Protein AF-X6LRL5-F1 (afdb_monomer_lite)

pLDDT: mean 75.32, std 23.3, range [20.33, 98.25]

Foldseek 3Di:
DVVVVVVVVVVVVVVCLVPPPFDPVVFFAPPPDDDQQCVAEEEQEQQLALLSLVLLCCSCVVRNHQYEYEYEAQDDQCVPDPDPPDCPRPDPPDDPPPVVVSVVNSVVLSVLSCVLSVHHYDYDYNHVVCVPQQVVVQVVVVVVVPDNDDSLLSCLAPPVLHPPQVVCCVVVVGQAYEYSAQKTKDWDWDWDDDPPPDDTDTDIFIDIGGACANVRGPVVSVVNHDSVSVNRYGHRCRDPHVVVSLVSVVVVCVVPSPSVSSVDDDPPDDPPDDPPDPDDDDDD

Sequence (284 aa):
MAFLYSKRLFCALEESAGKMAWPPLSKLLPPYEKRKPSEIKIGIGISGGVDSAFSAYILKKIYNFDCVGIHFRNWNRLYSHSDRSKSKAIGIGAKQNDYYQCDERELEDFTKICEYLEMPYKIREYYDEYWTQVFCPFIEQLKTGTQTPNPDIQCGKILQFGIIQQDILQQLKLDYFATGHYADIGWSPHVFEQNKHHSPIQQWTPQLMVPTDVSQDQTYFLSQIHYSSLYYHIFPLSTLRKAHIRLFMKHHCANGHTLQSLRKPENMFQFLWNKRSSKGVFLL

InterPro domains:
  IPR014729 Rossmann-like alpha/beta/alpha sandwich fold [G3DSA:3.40.50.620] (31-278)

Secondary structure (DSSP, 8-state):
-HHHHHHHHHHHHHHHHTT--PPPHHHHS-TT--S-GGG-EEEEE--SSHHHHHHHHIIIIIS--EEEEEEEE---GGGSSS-TT------SS--HHHHHHHHHHHHHHHHHHHHHTT--EEEEE-HHHHIIIIIHHHHHHHHH-S----HHHHIIIIIIIIIIHHHHHHHHT-SEEE---S-EEEEEEEEE---TTSPPEEEEEEEEE--S-GGG--TTTTTT--HHHHTTEE-TTTT--HHHHHHHHHHHHHTT---GGGGPPP--S-TT--TT--------

Structure (mmCIF, N/CA/C/O backbone):
data_AF-X6LRL5-F1
#
_entry.id   AF-X6LRL5-F1
#
loop_
_atom_site.group_PDB
_atom_site.id
_atom_site.type_symbol
_atom_site.label_atom_id
_atom_site.label_alt_id
_atom_site.label_comp_id
_atom_site.label_asym_id
_atom_site.label_entity_id
_atom_site.label_seq_id
_atom_site.pdbx_PDB_ins_code
_atom_site.Cartn_x
_atom_site.Cartn_y
_atom_site.Cartn_z
_atom_site.occupancy
_atom_site.B_iso_or_equiv
_atom_site.auth_seq_id
_atom_site.auth_comp_id
_atom_site.auth_asym_id
_atom_site.auth_atom_id
_atom_site.pdbx_PDB_model_num
ATOM 1 N N . MET A 1 1 ? 16.497 40.644 -11.548 1.00 34.88 1 MET A N 1
ATOM 2 C CA . MET A 1 1 ? 17.394 39.545 -11.109 1.00 34.88 1 MET A CA 1
ATOM 3 C C . MET A 1 1 ? 16.676 38.241 -10.725 1.00 34.88 1 MET A C 1
ATOM 5 O O . MET A 1 1 ? 17.277 37.193 -10.906 1.00 34.88 1 MET A O 1
ATOM 9 N N . ALA A 1 2 ? 15.404 38.247 -10.297 1.00 33.25 2 ALA A N 1
ATOM 10 C CA . ALA A 1 2 ? 14.654 37.016 -9.975 1.00 33.25 2 ALA A CA 1
ATOM 11 C C . ALA A 1 2 ? 14.298 36.125 -11.193 1.00 33.25 2 ALA A C 1
ATOM 13 O O . ALA A 1 2 ? 14.139 34.917 -11.058 1.00 33.25 2 ALA A O 1
ATOM 14 N N . PHE A 1 3 ? 14.234 36.694 -12.403 1.00 26.81 3 PHE A N 1
ATOM 15 C CA . PHE A 1 3 ? 13.858 35.956 -13.619 1.00 26.81 3 PHE A CA 1
ATOM 16 C C . PHE A 1 3 ? 14.983 35.052 -14.166 1.00 26.81 3 PHE A C 1
ATOM 18 O O . PHE A 1 3 ? 14.714 33.988 -14.718 1.00 26.81 3 PHE A O 1
ATOM 25 N N . LEU A 1 4 ? 16.251 35.428 -13.955 1.00 28.94 4 LEU A N 1
ATOM 26 C CA . LEU A 1 4 ? 17.425 34.679 -14.431 1.00 28.94 4 LEU A CA 1
ATOM 27 C C . LEU A 1 4 ? 17.814 33.513 -13.505 1.00 28.94 4 LEU A C 1
ATOM 29 O O . LEU A 1 4 ? 18.339 32.510 -13.982 1.00 28.94 4 LEU A O 1
ATOM 33 N N . TYR A 1 5 ? 17.484 33.597 -12.210 1.00 30.95 5 TYR A N 1
ATOM 34 C CA . TYR A 1 5 ? 17.639 32.479 -11.269 1.00 30.95 5 TYR A CA 1
ATOM 35 C C . TYR A 1 5 ? 16.685 31.317 -11.590 1.00 30.95 5 TYR A C 1
ATOM 37 O O . TYR A 1 5 ? 17.056 30.156 -11.433 1.00 30.95 5 TYR A O 1
ATOM 45 N N . SER A 1 6 ? 15.492 31.618 -12.119 1.00 42.50 6 SER A N 1
ATOM 46 C CA . SER A 1 6 ? 14.512 30.593 -12.498 1.00 42.50 6 SER A CA 1
ATOM 47 C C . SER A 1 6 ? 14.979 29.735 -13.678 1.00 42.50 6 SER A C 1
ATOM 49 O O . SER A 1 6 ? 14.822 28.523 -13.629 1.00 42.50 6 SER A O 1
ATOM 51 N N . LYS A 1 7 ? 15.642 30.323 -14.687 1.00 32.25 7 LYS A N 1
ATOM 52 C CA . LYS A 1 7 ? 16.125 29.601 -15.879 1.00 32.25 7 LYS A CA 1
ATOM 53 C C . LYS A 1 7 ? 17.298 28.658 -15.596 1.00 32.25 7 LYS A C 1
ATOM 55 O O . LYS A 1 7 ? 17.379 27.602 -16.210 1.00 32.25 7 LYS A O 1
ATOM 60 N N . ARG A 1 8 ? 18.185 28.994 -14.650 1.00 33.38 8 ARG A N 1
ATOM 61 C CA . ARG A 1 8 ? 19.274 28.087 -14.233 1.00 33.38 8 ARG A CA 1
ATOM 62 C C . ARG A 1 8 ? 18.769 26.908 -13.400 1.00 33.38 8 ARG A C 1
ATOM 64 O O . ARG A 1 8 ? 19.255 25.800 -13.594 1.00 33.38 8 ARG A O 1
ATOM 71 N N . LEU A 1 9 ? 17.761 27.121 -12.546 1.00 43.91 9 LEU A N 1
ATOM 72 C CA . LEU A 1 9 ? 17.042 26.011 -11.907 1.00 43.91 9 LEU A CA 1
ATOM 73 C C . LEU A 1 9 ? 16.285 25.165 -12.943 1.00 43.91 9 LEU A C 1
ATOM 75 O O . LEU A 1 9 ? 16.205 23.955 -12.794 1.00 43.91 9 LEU A O 1
ATOM 79 N N . PHE A 1 10 ? 15.758 25.797 -13.994 1.00 37.53 10 PHE A N 1
ATOM 80 C CA . PHE A 1 10 ? 14.992 25.148 -15.058 1.00 37.53 10 PHE A CA 1
ATOM 81 C C . PHE A 1 10 ? 15.847 24.193 -15.906 1.00 37.53 10 PHE A C 1
ATOM 83 O O . PHE A 1 10 ? 15.451 23.049 -16.082 1.00 37.53 10 PHE A O 1
ATOM 90 N N . CYS A 1 11 ? 17.054 24.591 -16.332 1.00 33.28 11 CYS A N 1
ATOM 91 C CA . CYS A 1 11 ? 17.984 23.680 -17.021 1.00 33.28 11 CYS A CA 1
ATOM 92 C C . CYS A 1 11 ? 18.445 22.510 -16.130 1.00 33.28 11 CYS A C 1
ATOM 94 O O . CYS A 1 11 ? 18.488 21.375 -16.591 1.00 33.28 11 CYS A O 1
ATOM 96 N N . ALA A 1 12 ? 18.711 22.753 -14.841 1.00 42.16 12 ALA A N 1
ATOM 97 C CA . ALA A 1 12 ? 19.068 21.691 -13.891 1.00 42.16 12 ALA A CA 1
ATOM 98 C C . ALA A 1 12 ? 17.882 20.754 -13.562 1.00 42.16 12 ALA A C 1
ATOM 100 O O . ALA A 1 12 ? 18.068 19.598 -13.176 1.00 42.16 12 ALA A O 1
ATOM 101 N N . LEU A 1 13 ? 16.645 21.238 -13.719 1.00 41.72 13 LEU A N 1
ATOM 102 C CA . LEU A 1 13 ? 15.425 20.454 -13.539 1.00 41.72 13 LEU A CA 1
ATOM 103 C C . LEU A 1 13 ? 15.018 19.680 -14.792 1.00 41.72 13 LEU A C 1
ATOM 105 O O . LEU A 1 13 ? 14.491 18.592 -14.642 1.00 41.72 13 LEU A O 1
ATOM 109 N N . GLU A 1 14 ? 15.307 20.152 -16.003 1.00 40.66 14 GLU A N 1
ATOM 110 C CA . GLU A 1 14 ? 15.144 19.339 -17.219 1.00 40.66 14 GLU A CA 1
ATOM 111 C C . GLU A 1 14 ? 16.195 18.221 -17.297 1.00 40.66 14 GLU A C 1
ATOM 113 O O . GLU A 1 14 ? 15.851 17.080 -17.607 1.00 40.66 14 GLU A O 1
ATOM 118 N N . GLU A 1 15 ? 17.439 18.485 -16.881 1.00 41.25 15 GLU A N 1
ATOM 119 C CA . GLU A 1 15 ? 18.456 17.435 -16.714 1.00 41.25 15 GLU A CA 1
ATOM 120 C C . GLU A 1 15 ? 18.112 16.430 -15.595 1.00 41.25 15 GLU A C 1
ATOM 122 O O . GLU A 1 15 ? 18.535 15.273 -15.659 1.00 41.25 15 GLU A O 1
ATOM 127 N N . SER A 1 16 ? 17.314 16.824 -14.591 1.00 42.72 16 SER A N 1
ATOM 128 C CA . SER A 1 16 ? 16.909 15.940 -13.480 1.00 42.72 16 SER A CA 1
ATOM 129 C C . SER A 1 16 ? 15.503 15.340 -13.606 1.00 42.72 16 SER A C 1
ATOM 131 O O . SER A 1 16 ? 15.268 14.262 -13.067 1.00 42.72 16 SER A O 1
ATOM 133 N N . ALA A 1 17 ? 14.594 15.917 -14.394 1.00 41.91 17 ALA A N 1
ATOM 134 C CA . ALA A 1 17 ? 13.335 15.286 -14.802 1.00 41.91 17 ALA A CA 1
ATOM 135 C C . ALA A 1 17 ? 13.599 14.108 -15.755 1.00 41.91 17 ALA A C 1
ATOM 137 O O . ALA A 1 17 ? 12.855 13.129 -15.743 1.00 41.91 17 ALA A O 1
ATOM 138 N N . GLY A 1 18 ? 14.720 14.152 -16.487 1.00 43.50 18 GLY A N 1
ATOM 139 C CA . GLY A 1 18 ? 15.303 13.011 -17.197 1.00 43.50 18 GLY A CA 1
ATOM 140 C C . GLY A 1 18 ? 16.068 12.009 -16.316 1.00 43.50 18 GLY A C 1
ATOM 141 O O . GLY A 1 18 ? 16.502 10.979 -16.827 1.00 43.50 18 GLY A O 1
ATOM 142 N N . LYS A 1 19 ? 16.242 12.259 -15.008 1.00 55.47 19 LYS A N 1
ATOM 143 C CA . LYS A 1 19 ? 16.921 11.345 -14.067 1.00 55.47 19 LYS A CA 1
ATOM 144 C C . LYS A 1 19 ? 16.328 11.406 -12.657 1.00 55.47 19 LYS A C 1
ATOM 146 O O . LYS A 1 19 ? 17.065 11.481 -11.672 1.00 55.47 19 LYS A O 1
ATOM 151 N N . MET A 1 20 ? 15.004 11.337 -12.512 1.00 67.06 20 MET A N 1
ATOM 152 C CA . MET A 1 20 ? 14.491 10.928 -11.209 1.00 67.06 20 MET A CA 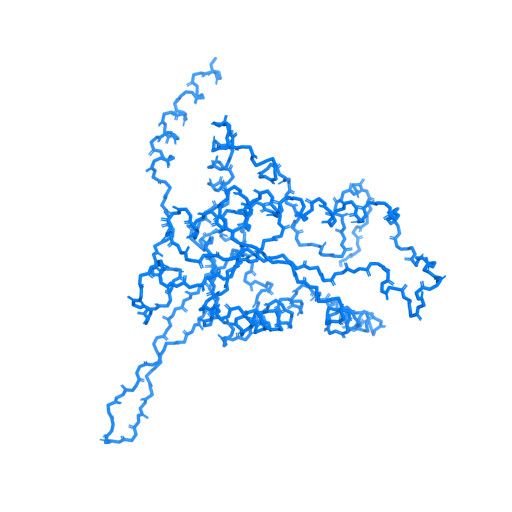1
ATOM 153 C C . MET A 1 20 ? 14.920 9.474 -11.001 1.00 67.06 20 MET A C 1
ATOM 155 O O . MET A 1 20 ? 14.589 8.606 -11.806 1.00 67.06 20 MET A O 1
ATOM 159 N N . ALA A 1 21 ? 15.725 9.224 -9.969 1.00 82.75 21 ALA A N 1
ATOM 160 C CA . ALA A 1 21 ? 16.182 7.880 -9.647 1.00 82.75 21 ALA A CA 1
ATOM 161 C C . ALA A 1 21 ? 14.990 7.072 -9.123 1.00 82.75 21 ALA A C 1
ATOM 163 O O . ALA A 1 21 ? 14.621 7.170 -7.952 1.00 82.75 21 ALA A O 1
ATOM 164 N N . TRP A 1 22 ? 14.350 6.330 -10.024 1.00 88.19 22 TRP A N 1
ATOM 165 C CA . TRP A 1 22 ? 13.241 5.450 -9.690 1.00 88.19 22 TRP A CA 1
ATOM 166 C C . TRP A 1 22 ? 13.698 4.359 -8.704 1.00 88.19 22 TRP A C 1
ATOM 168 O O . TRP A 1 22 ? 14.849 3.915 -8.780 1.00 88.19 22 TRP A O 1
ATOM 178 N N . PRO A 1 23 ? 12.829 3.918 -7.776 1.00 90.31 23 PRO A N 1
ATOM 179 C CA . PRO A 1 23 ? 13.163 2.865 -6.815 1.00 90.31 23 PRO A CA 1
ATOM 180 C C . PRO A 1 23 ? 13.549 1.589 -7.566 1.00 90.31 23 PRO A C 1
ATOM 182 O O . PRO A 1 23 ? 12.714 1.092 -8.315 1.00 90.31 23 PRO A O 1
ATOM 185 N N . PRO A 1 24 ? 14.759 1.026 -7.416 1.00 92.31 24 PRO A N 1
ATOM 186 C CA . PRO A 1 24 ? 15.141 -0.162 -8.178 1.00 92.31 24 PRO A CA 1
ATOM 187 C C . PRO A 1 24 ? 14.161 -1.315 -7.916 1.00 92.31 24 PRO A C 1
ATOM 189 O O . PRO A 1 24 ? 13.587 -1.402 -6.833 1.00 92.31 24 PRO A O 1
ATOM 192 N N . LEU A 1 25 ? 13.992 -2.241 -8.868 1.00 93.50 25 LEU A N 1
ATOM 193 C CA . LEU A 1 25 ? 13.067 -3.376 -8.695 1.00 93.50 25 LEU A CA 1
ATOM 194 C C . LEU A 1 25 ? 13.357 -4.196 -7.427 1.00 93.50 25 LEU A C 1
ATOM 196 O O . LEU A 1 25 ? 12.425 -4.681 -6.798 1.00 93.50 25 LEU A O 1
ATOM 200 N N . SER A 1 26 ? 14.620 -4.272 -6.996 1.00 92.38 26 SER A N 1
ATOM 201 C CA . SER A 1 26 ? 15.029 -4.918 -5.738 1.00 92.38 26 SER A CA 1
ATOM 202 C C . SER A 1 26 ? 14.490 -4.246 -4.468 1.00 92.38 26 SER A C 1
ATOM 204 O O . SER A 1 26 ? 14.562 -4.836 -3.395 1.00 92.38 26 SER A O 1
ATOM 206 N N . LYS A 1 27 ? 13.982 -3.014 -4.572 1.00 93.31 27 LYS A N 1
ATOM 207 C CA . LYS A 1 27 ? 13.266 -2.300 -3.506 1.00 93.31 27 LYS A CA 1
ATOM 208 C C . LYS A 1 27 ? 11.752 -2.454 -3.591 1.00 93.31 27 LYS A C 1
ATOM 210 O O . LYS A 1 27 ? 11.071 -2.197 -2.608 1.00 93.31 27 LYS A O 1
ATOM 215 N N . LEU A 1 28 ? 11.226 -2.860 -4.743 1.00 94.94 28 LEU A N 1
ATOM 216 C CA . LEU A 1 28 ? 9.791 -3.064 -4.941 1.00 94.94 28 LEU A CA 1
ATOM 217 C C . LEU A 1 28 ? 9.377 -4.519 -4.739 1.00 94.94 28 LEU A C 1
ATOM 219 O O . LEU A 1 28 ? 8.263 -4.769 -4.298 1.00 94.94 28 LEU A O 1
ATOM 223 N N . LEU A 1 29 ? 10.249 -5.466 -5.078 1.00 96.38 29 LEU A N 1
ATOM 224 C CA . LEU A 1 29 ? 9.941 -6.889 -5.096 1.00 96.38 29 LEU A CA 1
ATOM 225 C C . LEU A 1 29 ? 10.870 -7.675 -4.166 1.00 96.38 29 LEU A C 1
ATOM 227 O O . LEU A 1 29 ? 12.034 -7.299 -3.991 1.00 96.38 29 LEU A O 1
ATOM 231 N N . PRO A 1 30 ? 10.388 -8.795 -3.601 1.00 95.06 30 PRO A N 1
ATOM 232 C CA . PRO A 1 30 ? 11.237 -9.692 -2.839 1.00 95.06 30 PRO A CA 1
ATOM 233 C C . PRO A 1 30 ? 12.389 -10.263 -3.676 1.00 95.06 30 PRO A C 1
ATOM 235 O O . PRO A 1 30 ? 12.250 -10.469 -4.882 1.00 95.06 30 PRO A O 1
ATOM 238 N N . PRO A 1 31 ? 13.507 -10.652 -3.039 1.00 93.88 31 PRO A N 1
ATOM 239 C CA . PRO A 1 31 ? 14.673 -11.208 -3.735 1.00 93.88 31 PRO A CA 1
ATOM 240 C C . PRO A 1 31 ? 14.396 -12.542 -4.453 1.00 93.88 31 PRO A C 1
ATOM 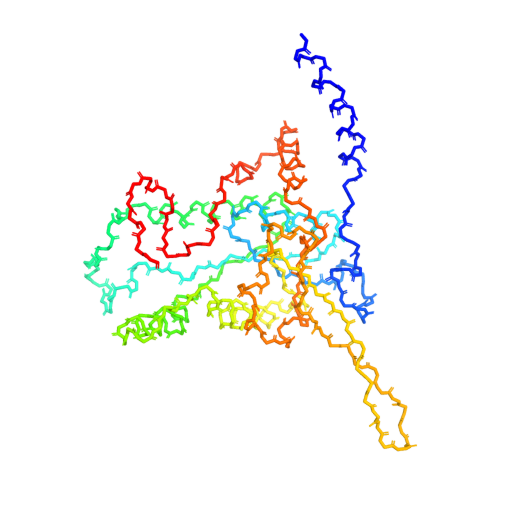242 O O . PRO A 1 31 ? 15.124 -12.919 -5.382 1.00 93.88 31 PRO A O 1
ATOM 245 N N . TYR A 1 32 ? 13.356 -13.265 -4.028 1.00 92.06 32 TYR A N 1
ATOM 246 C CA . TYR A 1 32 ? 12.911 -14.514 -4.645 1.00 92.06 32 TYR A CA 1
ATOM 247 C C . TYR A 1 32 ? 11.972 -14.311 -5.841 1.00 92.06 32 TYR A C 1
ATOM 249 O O . TYR A 1 32 ? 11.737 -15.271 -6.569 1.00 92.06 32 TYR A O 1
ATOM 257 N N . GLU A 1 33 ? 11.469 -13.099 -6.091 1.00 95.75 33 GLU A N 1
ATOM 258 C CA . GLU A 1 33 ? 10.663 -12.829 -7.281 1.00 95.75 33 GLU A CA 1
ATOM 259 C C . GLU A 1 33 ? 11.566 -12.777 -8.517 1.00 95.75 33 GLU A C 1
ATOM 261 O O . GLU A 1 33 ? 12.529 -12.007 -8.581 1.00 95.75 33 GLU A O 1
ATOM 266 N N . LYS A 1 34 ? 11.278 -13.643 -9.491 1.00 94.56 34 LYS A N 1
ATOM 267 C CA . LYS A 1 34 ? 12.061 -13.785 -10.732 1.00 94.56 34 LYS A CA 1
ATOM 268 C C . LYS A 1 34 ? 11.255 -13.451 -11.980 1.00 94.56 34 LYS A C 1
ATOM 270 O O . LYS A 1 34 ? 11.842 -13.346 -13.057 1.00 94.56 34 LYS A O 1
ATOM 275 N N . ARG A 1 35 ? 9.935 -13.308 -11.849 1.00 97.06 35 ARG A N 1
ATOM 276 C CA . ARG A 1 35 ? 9.053 -12.962 -12.961 1.00 97.06 35 ARG A CA 1
ATOM 277 C C . ARG A 1 35 ? 9.326 -11.547 -13.451 1.00 97.06 35 ARG A C 1
ATOM 279 O O . ARG A 1 35 ? 9.836 -10.695 -12.719 1.00 97.06 35 ARG A O 1
ATOM 286 N N . LYS A 1 36 ? 8.971 -11.288 -14.706 1.00 96.75 36 LYS A N 1
ATOM 287 C CA . LYS A 1 36 ? 9.042 -9.934 -15.266 1.00 96.75 36 LYS A CA 1
ATOM 288 C C . LYS A 1 36 ? 7.910 -9.083 -14.681 1.00 96.75 36 LYS A C 1
ATOM 290 O O . LYS A 1 36 ? 6.841 -9.627 -14.417 1.00 96.75 36 LYS A O 1
ATOM 295 N N . PRO A 1 37 ? 8.075 -7.753 -14.552 1.00 96.81 37 PRO A N 1
ATOM 296 C CA . PRO A 1 37 ? 7.013 -6.882 -14.044 1.00 96.81 37 PRO A CA 1
ATOM 297 C C . PRO A 1 37 ? 5.649 -7.087 -14.721 1.00 96.81 37 PRO A C 1
ATOM 299 O O . PRO A 1 37 ? 4.635 -7.184 -14.042 1.00 96.81 37 PRO A O 1
ATOM 302 N N . SER A 1 38 ? 5.622 -7.270 -16.042 1.00 96.25 38 SER A N 1
ATOM 303 C CA . SER A 1 38 ? 4.390 -7.486 -16.816 1.00 96.25 38 SER A CA 1
ATOM 304 C C . SER A 1 38 ? 3.646 -8.793 -16.508 1.00 96.25 38 SER A C 1
ATOM 306 O O . SER A 1 38 ? 2.515 -8.963 -16.945 1.00 96.25 38 SER A O 1
ATOM 308 N N . GLU A 1 39 ? 4.284 -9.739 -15.817 1.00 97.25 39 GLU A N 1
ATOM 309 C CA . GLU A 1 39 ? 3.707 -11.030 -15.410 1.00 97.25 39 GLU A CA 1
ATOM 310 C C . GLU A 1 39 ? 3.200 -11.003 -13.959 1.00 97.25 39 GLU A C 1
ATOM 312 O O . GLU A 1 39 ? 2.642 -11.991 -13.481 1.00 97.25 39 GLU A O 1
ATOM 317 N N . ILE A 1 40 ? 3.430 -9.895 -13.250 1.00 98.25 40 ILE A N 1
ATOM 318 C CA . ILE A 1 40 ? 3.116 -9.723 -11.835 1.00 98.25 40 ILE A CA 1
ATOM 319 C C . ILE A 1 40 ? 1.894 -8.813 -11.713 1.00 98.25 40 ILE A C 1
ATOM 321 O O . ILE A 1 40 ? 1.905 -7.666 -12.170 1.00 98.25 40 ILE A O 1
ATOM 325 N N . LYS A 1 41 ? 0.855 -9.325 -11.051 1.00 97.81 41 LYS A N 1
ATOM 326 C CA . LYS A 1 41 ? -0.409 -8.628 -10.823 1.00 97.81 41 LYS A CA 1
ATOM 327 C C . LYS A 1 41 ? -0.401 -7.868 -9.510 1.00 97.81 41 LYS A C 1
ATOM 329 O O . LYS A 1 41 ? -0.278 -8.472 -8.444 1.00 97.81 41 LYS A O 1
ATOM 334 N N . ILE A 1 42 ? -0.590 -6.553 -9.577 1.00 97.88 42 ILE A N 1
ATOM 335 C CA . ILE A 1 42 ? -0.540 -5.677 -8.403 1.00 97.88 42 ILE A CA 1
ATOM 336 C C . ILE A 1 42 ? -1.857 -4.927 -8.228 1.00 97.88 42 ILE A C 1
ATOM 338 O O . ILE A 1 42 ? -2.272 -4.149 -9.086 1.00 97.88 42 ILE A O 1
ATOM 342 N N . GLY A 1 43 ? -2.493 -5.100 -7.072 1.00 96.88 43 GLY A N 1
ATOM 343 C CA . GLY A 1 43 ? -3.576 -4.216 -6.641 1.00 96.88 43 GLY A CA 1
ATOM 344 C C . GLY A 1 43 ? -3.010 -2.945 -6.035 1.00 96.88 43 GLY A C 1
ATOM 345 O O . GLY A 1 43 ? -2.106 -3.027 -5.216 1.00 96.88 43 GLY A O 1
ATOM 346 N N . ILE A 1 44 ? -3.522 -1.775 -6.399 1.00 96.25 44 ILE A N 1
ATOM 347 C CA . ILE A 1 44 ? -3.002 -0.497 -5.902 1.00 96.25 44 ILE A CA 1
ATOM 348 C C . ILE A 1 44 ? -4.110 0.244 -5.166 1.00 96.25 44 ILE A C 1
ATOM 350 O O . ILE A 1 44 ? -5.101 0.640 -5.776 1.00 96.25 44 ILE A O 1
ATOM 354 N N . GLY A 1 45 ? -3.937 0.451 -3.861 1.00 94.31 45 GLY A N 1
ATOM 355 C CA . GLY A 1 45 ? -4.847 1.258 -3.052 1.00 94.31 45 GLY A CA 1
ATOM 356 C C . GLY A 1 45 ? -4.727 2.742 -3.403 1.00 94.31 45 GLY A C 1
ATOM 357 O O . GLY A 1 45 ? -3.698 3.361 -3.122 1.00 94.31 45 GLY A O 1
ATOM 358 N N . ILE A 1 46 ? -5.777 3.320 -3.990 1.00 88.69 46 ILE A N 1
ATOM 359 C CA . ILE A 1 46 ? -5.812 4.719 -4.428 1.00 88.69 46 ILE A CA 1
ATOM 360 C C . ILE A 1 46 ? -6.870 5.489 -3.633 1.00 88.69 46 ILE A C 1
ATOM 362 O O . ILE A 1 46 ? -8.075 5.324 -3.806 1.00 88.69 46 ILE A O 1
ATOM 366 N N . SER A 1 47 ? -6.384 6.380 -2.772 1.00 82.50 47 SER A N 1
ATOM 367 C CA . SER A 1 47 ? -7.187 7.264 -1.916 1.00 82.50 47 SER A CA 1
ATOM 368 C C . SER A 1 47 ? -7.570 8.597 -2.576 1.00 82.50 47 SER A C 1
ATOM 370 O O . SER A 1 47 ? -8.176 9.444 -1.936 1.00 82.50 47 SER A O 1
ATOM 372 N N . GLY A 1 48 ? -7.150 8.839 -3.824 1.00 70.44 48 GLY A N 1
ATOM 373 C CA . GLY A 1 48 ? -7.305 10.139 -4.497 1.00 70.44 48 GLY A CA 1
ATOM 374 C C . GLY A 1 48 ? -6.248 11.186 -4.104 1.00 70.44 48 GLY A C 1
ATOM 375 O O . GLY A 1 48 ? -6.271 12.310 -4.602 1.00 70.44 48 GLY A O 1
ATOM 376 N N . GLY A 1 49 ? -5.300 10.829 -3.232 1.00 78.50 49 GLY A N 1
ATOM 377 C CA . GLY A 1 49 ? -4.146 11.661 -2.885 1.00 78.50 49 GLY A CA 1
ATOM 378 C C . GLY A 1 49 ? -2.992 11.570 -3.892 1.00 78.50 49 GLY A C 1
ATOM 379 O O . GLY A 1 49 ? -2.896 10.631 -4.681 1.00 78.50 49 GLY A O 1
ATOM 380 N N . VAL A 1 50 ? -2.063 12.532 -3.816 1.00 82.75 50 VAL A N 1
ATOM 381 C CA . VAL A 1 50 ? -0.860 12.597 -4.674 1.00 82.75 50 VAL A CA 1
ATOM 382 C C . VAL A 1 50 ? 0.004 11.342 -4.539 1.00 82.75 50 VAL A C 1
ATOM 384 O O . VAL A 1 50 ? 0.465 10.804 -5.540 1.00 82.75 50 VAL A O 1
ATOM 387 N N . ASP A 1 51 ? 0.210 10.868 -3.311 1.00 89.12 51 ASP A N 1
ATOM 388 C CA . ASP A 1 51 ? 1.144 9.779 -3.006 1.00 89.12 51 ASP A CA 1
ATOM 389 C C . ASP A 1 51 ? 0.676 8.433 -3.596 1.00 89.12 51 ASP A C 1
ATOM 391 O O . ASP A 1 51 ? 1.446 7.707 -4.235 1.00 89.12 51 ASP A O 1
ATOM 395 N N . SER A 1 52 ? -0.614 8.112 -3.460 1.00 90.56 52 SER A N 1
ATOM 396 C CA . SER A 1 52 ? -1.195 6.889 -4.024 1.00 90.56 52 SER A CA 1
ATOM 397 C C . SER A 1 52 ? -1.330 6.958 -5.549 1.00 90.56 52 SER A C 1
ATOM 399 O O . SER A 1 52 ? -1.026 5.979 -6.233 1.00 90.56 52 SER A O 1
ATOM 401 N N . ALA A 1 53 ? -1.670 8.127 -6.103 1.00 88.25 53 ALA A N 1
ATOM 402 C CA . ALA A 1 53 ? -1.654 8.357 -7.547 1.00 88.25 53 ALA A CA 1
ATOM 403 C C . ALA A 1 53 ? -0.249 8.171 -8.143 1.00 88.25 53 ALA A C 1
ATOM 405 O O . ALA A 1 53 ? -0.081 7.541 -9.187 1.00 88.25 53 ALA A O 1
ATOM 406 N N . PHE A 1 54 ? 0.775 8.688 -7.462 1.00 90.62 54 PHE A N 1
ATOM 407 C CA . PHE A 1 54 ? 2.153 8.564 -7.915 1.00 90.62 54 PHE A CA 1
ATOM 408 C C . PHE A 1 54 ? 2.682 7.134 -7.811 1.00 90.62 54 PHE A C 1
ATOM 410 O O . PHE A 1 54 ? 3.380 6.664 -8.705 1.00 90.62 54 PHE A O 1
ATOM 417 N N . SER A 1 55 ? 2.279 6.409 -6.768 1.00 94.69 55 SER A N 1
ATOM 418 C CA . SER A 1 55 ? 2.555 4.976 -6.636 1.00 94.69 55 SER A CA 1
ATOM 419 C C . SER A 1 55 ? 1.981 4.183 -7.813 1.00 94.69 55 SER A C 1
ATOM 421 O O . SER A 1 55 ? 2.683 3.367 -8.410 1.00 94.69 55 SER A O 1
ATOM 423 N N . ALA A 1 56 ? 0.736 4.480 -8.205 1.00 93.00 56 ALA A N 1
ATOM 424 C CA . ALA A 1 56 ? 0.108 3.880 -9.379 1.00 93.00 56 ALA A CA 1
ATOM 425 C C . ALA A 1 56 ? 0.854 4.221 -10.677 1.00 93.00 56 ALA A C 1
ATOM 427 O O . ALA A 1 56 ? 1.109 3.335 -11.492 1.00 93.00 56 ALA A O 1
ATOM 428 N N . TYR A 1 57 ? 1.268 5.481 -10.839 1.00 91.62 57 TYR A N 1
ATOM 429 C CA . TYR A 1 57 ? 2.064 5.924 -11.982 1.00 91.62 57 TYR A CA 1
ATOM 430 C C . TYR A 1 57 ? 3.400 5.173 -12.089 1.00 91.62 57 TYR A C 1
ATOM 432 O O . TYR A 1 57 ? 3.726 4.668 -13.162 1.00 91.62 57 TYR A O 1
ATOM 440 N N . ILE A 1 58 ? 4.149 5.046 -10.987 1.00 93.31 58 ILE A N 1
ATOM 441 C CA . ILE A 1 58 ? 5.426 4.318 -10.959 1.00 93.31 58 ILE A CA 1
ATOM 442 C C . ILE A 1 58 ? 5.217 2.864 -11.389 1.00 93.31 58 ILE A C 1
ATOM 444 O O . ILE A 1 58 ? 5.864 2.386 -12.321 1.00 93.31 58 ILE A O 1
ATOM 448 N N . LEU A 1 59 ? 4.294 2.156 -10.740 1.00 96.88 59 LEU A N 1
ATOM 449 C CA . LEU A 1 59 ? 4.102 0.731 -11.001 1.00 96.88 59 LEU A CA 1
ATOM 450 C C . LEU A 1 59 ? 3.588 0.476 -12.426 1.00 96.88 59 LEU A C 1
ATOM 452 O O . LEU A 1 59 ? 4.100 -0.400 -13.121 1.00 96.88 59 LEU A O 1
ATOM 456 N N . LYS A 1 60 ? 2.628 1.277 -12.900 1.00 93.62 60 LYS A N 1
ATOM 457 C CA . LYS A 1 60 ? 2.021 1.083 -14.221 1.00 93.62 60 LYS A CA 1
ATOM 458 C C . LYS A 1 60 ? 2.883 1.614 -15.366 1.00 93.62 60 LYS A C 1
ATOM 460 O O . LYS A 1 60 ? 3.124 0.884 -16.319 1.00 93.62 60 LYS A O 1
ATOM 465 N N . LYS A 1 61 ? 3.318 2.878 -15.318 1.00 89.12 61 LYS A N 1
ATOM 466 C CA . LYS A 1 61 ? 3.967 3.550 -16.461 1.00 89.12 61 LYS A CA 1
ATOM 467 C C . LYS A 1 61 ? 5.487 3.384 -16.474 1.00 89.12 61 LYS A C 1
ATOM 469 O O . LYS A 1 61 ? 6.052 3.290 -17.556 1.00 89.12 61 LYS A O 1
ATOM 474 N N . ILE A 1 62 ? 6.144 3.339 -15.311 1.00 91.00 62 ILE A N 1
ATOM 475 C CA . ILE A 1 62 ? 7.612 3.208 -15.245 1.00 91.00 62 ILE A CA 1
ATOM 476 C C . ILE A 1 62 ? 8.040 1.742 -15.298 1.00 91.00 62 ILE A C 1
ATOM 478 O O . ILE A 1 62 ? 8.938 1.397 -16.060 1.00 91.00 62 ILE A O 1
ATOM 482 N N . TYR A 1 63 ? 7.389 0.877 -14.516 1.00 94.12 63 TYR A N 1
ATOM 483 C CA . TYR A 1 63 ? 7.775 -0.534 -14.412 1.00 94.12 63 TYR A CA 1
ATOM 484 C C . TYR A 1 63 ? 6.936 -1.500 -15.243 1.00 94.12 63 TYR A C 1
ATOM 486 O O . TYR A 1 63 ? 7.355 -2.641 -15.412 1.00 94.12 63 TYR A O 1
ATOM 494 N N . ASN A 1 64 ? 5.806 -1.058 -15.803 1.00 96.00 64 ASN A N 1
ATOM 495 C CA . ASN A 1 64 ? 4.937 -1.877 -16.650 1.00 96.00 64 ASN A CA 1
ATOM 496 C C . ASN A 1 64 ? 4.403 -3.145 -15.949 1.00 96.00 64 ASN A C 1
ATOM 498 O O . ASN A 1 64 ? 4.382 -4.226 -16.536 1.00 96.00 64 ASN A O 1
ATOM 502 N N . PHE A 1 65 ? 3.986 -3.011 -14.686 1.00 98.19 65 PHE A N 1
ATOM 503 C CA . PHE A 1 65 ? 3.264 -4.065 -13.968 1.00 98.19 65 PHE A CA 1
ATOM 504 C C . PHE A 1 65 ? 1.818 -4.233 -14.473 1.00 98.19 65 PHE A C 1
ATOM 506 O O . PHE A 1 65 ? 1.210 -3.288 -14.998 1.00 98.19 65 PHE A O 1
ATOM 513 N N . ASP A 1 66 ? 1.241 -5.424 -14.272 1.00 97.50 66 ASP A N 1
ATOM 514 C CA . ASP A 1 66 ? -0.191 -5.665 -14.490 1.00 97.50 66 ASP A CA 1
ATOM 515 C C . ASP A 1 66 ? -0.993 -5.141 -13.288 1.00 97.50 66 ASP A C 1
ATOM 517 O O . ASP A 1 66 ? -1.215 -5.827 -12.290 1.00 97.50 66 ASP A O 1
ATOM 521 N N . CYS A 1 67 ? -1.353 -3.862 -13.342 1.00 97.56 67 CYS A N 1
ATOM 522 C CA . CYS A 1 67 ? -1.967 -3.174 -12.212 1.00 97.56 67 CYS A CA 1
ATOM 523 C C . CYS A 1 67 ? -3.504 -3.172 -12.266 1.00 97.56 67 CYS A C 1
ATOM 525 O O . CYS A 1 67 ? -4.101 -3.022 -13.333 1.00 97.56 67 CYS A O 1
ATOM 527 N N . VAL A 1 68 ? -4.138 -3.208 -11.090 1.00 96.81 68 VAL A N 1
ATOM 528 C CA . VAL A 1 68 ? -5.560 -2.889 -10.886 1.00 96.81 68 VAL A CA 1
ATOM 529 C C . VAL A 1 68 ? -5.706 -1.832 -9.789 1.00 96.81 68 VAL A C 1
ATOM 531 O O . VAL A 1 68 ? -5.175 -1.980 -8.689 1.00 96.81 68 VAL A O 1
ATOM 534 N N . GLY A 1 69 ? -6.426 -0.748 -10.074 1.00 95.12 69 GLY A N 1
ATOM 535 C CA . GLY A 1 69 ? -6.709 0.309 -9.104 1.00 95.12 69 GLY A CA 1
ATOM 536 C C . GLY A 1 69 ? -7.807 -0.111 -8.137 1.00 95.12 69 GLY A C 1
ATOM 537 O O . GLY A 1 69 ? -8.814 -0.685 -8.548 1.00 95.12 69 GLY A O 1
ATOM 538 N N . ILE A 1 70 ? -7.643 0.172 -6.850 1.00 93.50 70 ILE A N 1
ATOM 539 C CA . ILE A 1 70 ? -8.631 -0.199 -5.840 1.00 93.50 70 ILE A CA 1
ATOM 540 C C . ILE A 1 70 ? -8.912 0.980 -4.919 1.00 93.50 70 ILE A C 1
ATOM 542 O O . ILE A 1 70 ? -7.995 1.555 -4.333 1.00 93.50 70 ILE A O 1
ATOM 546 N N . HIS A 1 71 ? -10.190 1.318 -4.788 1.00 90.06 71 HIS A N 1
ATOM 547 C CA . HIS A 1 71 ? -10.672 2.352 -3.884 1.00 90.06 71 HIS A CA 1
ATOM 548 C C . HIS A 1 71 ? -11.526 1.737 -2.775 1.00 90.06 71 HIS A C 1
ATOM 550 O O . HIS A 1 71 ? -12.359 0.864 -3.039 1.00 90.06 71 HIS A O 1
ATOM 556 N N . PHE A 1 72 ? -11.310 2.194 -1.541 1.00 86.12 72 PHE A N 1
ATOM 557 C CA . PHE A 1 72 ? -11.964 1.672 -0.344 1.00 86.12 72 PHE A CA 1
ATOM 558 C C . PHE A 1 72 ? -12.919 2.695 0.236 1.00 86.12 72 PHE A C 1
ATOM 560 O O . PHE A 1 72 ? -12.501 3.801 0.569 1.00 86.12 72 PHE A O 1
ATOM 567 N N . ARG A 1 73 ? -14.171 2.291 0.438 1.00 84.50 73 ARG A N 1
ATOM 568 C CA . ARG A 1 73 ? -15.139 3.062 1.212 1.00 84.50 73 ARG A CA 1
ATOM 569 C C . ARG A 1 73 ? -15.348 2.366 2.549 1.00 84.50 73 ARG A C 1
ATOM 571 O O . ARG A 1 73 ? -15.992 1.324 2.625 1.00 84.50 73 ARG A O 1
ATOM 578 N N . ASN A 1 74 ? -14.781 2.946 3.601 1.00 79.06 74 ASN A N 1
ATOM 579 C CA . ASN A 1 74 ? -14.788 2.348 4.943 1.00 79.06 74 ASN A CA 1
ATOM 580 C C . ASN A 1 74 ? -15.685 3.112 5.924 1.00 79.06 74 ASN A C 1
ATOM 582 O O . ASN A 1 74 ? -15.847 2.701 7.067 1.00 79.06 74 ASN A O 1
ATOM 586 N N . TRP A 1 75 ? -16.290 4.225 5.502 1.00 74.75 75 TRP A N 1
ATOM 587 C CA . TRP A 1 75 ? -17.187 4.997 6.353 1.00 74.75 75 TRP A CA 1
ATOM 588 C C . TRP A 1 75 ? -18.413 5.501 5.602 1.00 74.75 75 TRP A C 1
ATOM 590 O O . TRP A 1 75 ? -18.311 6.102 4.535 1.00 74.75 75 TRP A O 1
ATOM 600 N N . ASN A 1 76 ? -19.586 5.281 6.188 1.00 66.12 76 ASN A N 1
ATOM 601 C CA . ASN A 1 76 ? -20.842 5.809 5.686 1.00 66.12 76 ASN A CA 1
ATOM 602 C C . ASN A 1 76 ? -21.670 6.324 6.864 1.00 66.12 76 ASN A C 1
ATOM 604 O O . ASN A 1 76 ? -22.017 5.585 7.783 1.00 66.12 76 ASN A O 1
ATOM 608 N N . ARG A 1 77 ? -22.019 7.614 6.835 1.00 52.81 77 ARG A N 1
ATOM 609 C CA . ARG A 1 77 ? -22.791 8.257 7.908 1.00 52.81 77 ARG A CA 1
ATOM 610 C C . ARG A 1 77 ? -24.204 7.671 8.052 1.00 52.81 77 ARG A C 1
ATOM 612 O O . ARG A 1 77 ? -24.786 7.786 9.129 1.00 52.81 77 ARG A O 1
ATOM 619 N N . LEU A 1 78 ? -24.735 7.008 7.020 1.00 53.59 78 LEU A N 1
ATOM 620 C CA . LEU A 1 78 ? -26.019 6.298 7.078 1.00 53.59 78 LEU A CA 1
ATOM 621 C C . LEU A 1 78 ? -25.992 5.051 7.971 1.00 53.59 78 LEU A C 1
ATOM 623 O O . LEU A 1 78 ? -27.055 4.607 8.382 1.00 53.59 78 LEU A O 1
ATOM 627 N N . TYR A 1 79 ? -24.812 4.521 8.312 1.00 44.97 79 TYR A N 1
ATOM 628 C CA . TYR A 1 79 ? -24.674 3.411 9.264 1.00 44.97 79 TYR A CA 1
ATOM 629 C C . TYR A 1 79 ? -24.743 3.866 10.732 1.00 44.97 79 TYR A C 1
ATOM 631 O O . TYR A 1 79 ? -24.850 3.038 11.637 1.00 44.97 79 TYR A O 1
ATOM 639 N N . SER A 1 80 ? -24.772 5.183 10.992 1.00 45.38 80 SER A N 1
ATOM 640 C CA . SER A 1 80 ? -25.207 5.699 12.293 1.00 45.38 80 SER A CA 1
ATOM 641 C C . SER A 1 80 ? -26.732 5.572 12.402 1.00 45.38 80 SER A C 1
ATOM 643 O O . SER A 1 80 ? -27.476 6.441 11.959 1.00 45.38 80 SER A O 1
ATOM 645 N N . HIS A 1 81 ? -27.156 4.459 13.001 1.00 36.56 81 HIS A N 1
ATOM 646 C CA . HIS A 1 81 ? -28.522 4.015 13.300 1.00 36.56 81 HIS A CA 1
ATOM 647 C C . HIS A 1 81 ? -29.079 2.942 12.366 1.00 36.56 81 HIS A C 1
ATOM 649 O O . HIS A 1 81 ? -29.271 3.119 11.168 1.00 36.56 81 HIS A O 1
ATOM 655 N N . SER A 1 82 ? -29.402 1.831 13.018 1.00 40.16 82 SER A N 1
ATOM 656 C CA . SER A 1 82 ? -30.097 0.622 12.594 1.00 40.16 82 SER A CA 1
ATOM 657 C C . SER A 1 82 ? -31.526 0.853 12.087 1.00 40.16 82 SER A C 1
ATOM 659 O O . SER A 1 82 ? -32.431 0.096 12.422 1.00 40.16 82 SER A O 1
ATOM 661 N N . ASP A 1 83 ? -31.767 1.901 11.309 1.00 38.59 83 ASP A N 1
ATOM 662 C CA . ASP A 1 83 ? -33.092 2.184 10.787 1.00 38.59 83 ASP A CA 1
ATOM 663 C C . ASP A 1 83 ? -32.962 2.893 9.437 1.00 38.59 83 ASP A C 1
ATOM 665 O O . ASP A 1 83 ? -32.773 4.110 9.358 1.00 38.59 83 ASP A O 1
ATOM 669 N N . ARG A 1 84 ? -33.082 2.118 8.346 1.00 42.62 84 ARG A N 1
ATOM 670 C CA . ARG A 1 84 ? -33.099 2.617 6.952 1.00 42.62 84 ARG A CA 1
ATOM 671 C C . ARG A 1 84 ? -34.195 3.669 6.701 1.00 42.62 84 ARG A C 1
ATOM 673 O O . ARG A 1 84 ? -34.244 4.252 5.624 1.00 42.62 84 ARG A O 1
ATOM 680 N N . SER A 1 85 ? -35.047 3.929 7.692 1.00 36.16 85 SER A N 1
ATOM 681 C CA . SER A 1 85 ? -36.237 4.770 7.604 1.00 36.16 85 SER A CA 1
ATOM 682 C C . SER A 1 85 ? -36.117 6.112 8.340 1.00 36.16 85 SER A C 1
ATOM 684 O O . SER A 1 85 ? -36.951 6.986 8.112 1.00 36.16 85 SER A O 1
ATOM 686 N N . LYS A 1 86 ? -35.135 6.312 9.236 1.00 36.28 86 LYS A N 1
ATOM 687 C CA . LYS A 1 86 ? -35.032 7.539 10.060 1.00 36.28 86 LYS A CA 1
ATOM 688 C C . LYS A 1 86 ? -33.588 7.870 10.455 1.00 36.28 86 LYS A C 1
ATOM 690 O O . LYS A 1 86 ? -33.245 7.902 11.634 1.00 36.28 86 LYS A O 1
ATOM 695 N N . SER A 1 87 ? -32.734 8.197 9.492 1.00 35.84 87 SER A N 1
ATOM 696 C CA . SER A 1 87 ? -31.389 8.725 9.763 1.00 35.84 87 SER A CA 1
ATOM 697 C C . SER A 1 87 ? -31.454 10.188 10.231 1.00 35.84 87 SER A C 1
ATOM 699 O O . SER A 1 87 ? -31.137 11.134 9.508 1.00 35.84 87 SER A O 1
ATOM 701 N N . LYS A 1 88 ? -31.850 10.395 11.494 1.00 34.66 88 LYS A N 1
ATOM 702 C CA . LYS A 1 88 ? -31.552 11.636 12.216 1.00 34.66 88 LYS A CA 1
ATOM 703 C C . LYS A 1 88 ? -30.070 11.574 12.578 1.00 34.66 88 LYS A C 1
ATOM 705 O O . LYS A 1 88 ? -29.692 10.981 13.581 1.00 34.66 88 LYS A O 1
ATOM 710 N N . ALA A 1 89 ? -29.235 12.119 11.695 1.00 40.69 89 ALA A N 1
ATOM 711 C CA . ALA A 1 89 ? -27.789 12.160 11.862 1.00 40.69 89 ALA A CA 1
ATOM 712 C C . ALA A 1 89 ? -27.430 12.678 13.262 1.00 40.69 89 ALA A C 1
ATOM 714 O O . ALA A 1 89 ? -27.727 13.829 13.589 1.00 40.69 89 ALA A O 1
ATOM 715 N N . ILE A 1 90 ? -26.764 11.854 14.075 1.00 38.59 90 ILE A N 1
ATOM 716 C CA . ILE A 1 90 ? -26.096 12.359 15.273 1.00 38.59 90 ILE A CA 1
ATOM 717 C C . ILE A 1 90 ? -24.983 13.287 14.775 1.00 38.59 90 ILE A C 1
ATOM 719 O O . ILE A 1 90 ? -24.052 12.907 14.056 1.00 38.59 90 ILE A O 1
ATOM 723 N N . GLY A 1 91 ? -25.192 14.573 15.028 1.00 36.62 91 GLY A N 1
ATOM 724 C CA . GLY A 1 91 ? -24.358 15.659 14.556 1.00 36.62 91 GLY A CA 1
ATOM 725 C C . GLY A 1 91 ? -23.113 15.802 15.411 1.00 36.62 91 GLY A C 1
ATOM 726 O O . GLY A 1 91 ? -23.172 16.407 16.471 1.00 36.62 91 GLY A O 1
ATOM 727 N N . ILE A 1 92 ? -21.972 15.352 14.896 1.00 35.62 92 ILE A N 1
ATOM 728 C CA . ILE A 1 92 ? -20.707 16.040 15.155 1.00 35.62 92 ILE A CA 1
ATOM 729 C C . ILE A 1 92 ? -20.527 17.021 13.994 1.00 35.62 92 ILE A C 1
ATOM 731 O O . ILE A 1 92 ? -20.099 16.614 12.921 1.00 35.62 92 ILE A O 1
ATOM 735 N N . GLY A 1 93 ? -20.977 18.268 14.179 1.00 37.88 93 GLY A N 1
ATOM 736 C CA . GLY A 1 93 ? -20.533 19.517 13.523 1.00 37.88 93 GLY A CA 1
ATOM 737 C C . GLY A 1 93 ? -20.494 19.685 11.990 1.00 37.88 93 GLY A C 1
ATOM 738 O O . GLY A 1 93 ? -20.589 20.817 11.526 1.00 37.88 93 GLY A O 1
ATOM 739 N N . ALA A 1 94 ? -20.363 18.636 11.180 1.00 42.00 94 ALA A N 1
ATOM 740 C CA . ALA A 1 94 ? -20.265 18.732 9.728 1.00 42.00 94 ALA A CA 1
ATOM 741 C C . ALA A 1 94 ? -21.663 18.735 9.097 1.00 42.00 94 ALA A C 1
ATOM 743 O O . ALA A 1 94 ? -22.464 17.816 9.341 1.00 42.00 94 ALA A O 1
ATOM 744 N N . LYS A 1 95 ? -21.954 19.747 8.265 1.00 42.81 95 LYS A N 1
ATOM 745 C CA . LYS A 1 95 ? -23.173 19.793 7.443 1.00 42.81 95 LYS A CA 1
ATOM 746 C C . LYS A 1 95 ? -23.243 18.503 6.621 1.00 42.81 95 LYS A C 1
ATOM 748 O O . LYS A 1 95 ? -22.229 18.072 6.080 1.00 42.81 95 LYS A O 1
ATOM 753 N N . GLN A 1 96 ? -24.421 17.876 6.543 1.00 43.34 96 GLN A N 1
ATOM 754 C CA . GLN A 1 96 ? -24.630 16.607 5.824 1.00 43.34 96 GLN A CA 1
ATOM 755 C C . GLN A 1 96 ? -23.981 16.604 4.426 1.00 43.34 96 GLN A C 1
ATOM 757 O O . GLN A 1 96 ? -23.359 15.614 4.063 1.00 43.34 96 GLN A O 1
ATOM 762 N N . ASN A 1 97 ? -24.032 17.730 3.708 1.00 47.41 97 ASN A N 1
ATOM 763 C CA . ASN A 1 97 ? -23.487 17.867 2.355 1.00 47.41 97 ASN A CA 1
ATOM 764 C C . ASN A 1 97 ? -21.954 17.786 2.250 1.00 47.41 97 ASN A C 1
ATOM 766 O O . ASN A 1 97 ? -21.457 17.360 1.213 1.00 47.41 97 ASN A O 1
ATOM 770 N N . ASP A 1 98 ? -21.187 18.153 3.280 1.00 47.69 98 ASP A N 1
ATOM 771 C CA . ASP A 1 98 ? -19.729 18.308 3.131 1.00 47.69 98 ASP A CA 1
ATOM 772 C C . ASP A 1 98 ? -18.992 16.957 3.055 1.00 47.69 98 ASP A C 1
ATOM 774 O O . ASP A 1 98 ? -17.927 16.862 2.438 1.00 47.69 98 ASP A O 1
ATOM 778 N N . TYR A 1 99 ? -19.560 15.908 3.666 1.00 50.41 99 TYR A N 1
ATOM 779 C CA . TYR A 1 99 ? -18.961 14.570 3.713 1.00 50.41 99 TYR A CA 1
ATOM 780 C C . TYR A 1 99 ? -19.267 13.738 2.464 1.00 50.41 99 TYR A C 1
ATOM 782 O O . TYR A 1 99 ? -18.335 13.209 1.865 1.00 50.41 99 TYR A O 1
ATOM 790 N N . TYR A 1 100 ? -20.534 13.685 2.026 1.00 52.72 100 TYR A N 1
ATOM 791 C CA . TYR A 1 100 ? -20.896 13.037 0.754 1.00 52.72 100 TYR A CA 1
ATOM 792 C C . TYR A 1 100 ? -20.098 13.636 -0.404 1.00 52.72 100 TYR A C 1
ATOM 794 O O . TYR A 1 100 ? -19.537 12.912 -1.217 1.00 52.72 100 TYR A O 1
ATOM 802 N N . GLN A 1 101 ? -19.915 14.958 -0.392 1.00 56.22 101 GLN A N 1
ATOM 803 C CA . GLN A 1 101 ? -19.092 15.634 -1.384 1.00 56.22 101 GLN A CA 1
ATOM 804 C C . GLN A 1 101 ? -17.597 15.275 -1.274 1.00 56.22 101 GLN A C 1
ATOM 806 O O . GLN A 1 101 ? -16.859 15.430 -2.239 1.00 56.22 101 GLN A O 1
ATOM 811 N N . CYS A 1 102 ? -17.080 14.871 -0.109 1.00 60.75 102 CYS A N 1
ATOM 812 C CA . CYS A 1 102 ? -15.684 14.436 0.026 1.00 60.75 102 CYS A CA 1
ATOM 813 C C . CYS A 1 102 ? -15.463 13.060 -0.607 1.00 60.75 102 CYS A C 1
ATOM 815 O O . CYS A 1 102 ? -14.572 12.932 -1.439 1.00 60.75 102 CYS A O 1
ATOM 817 N N . ASP A 1 103 ? -16.315 12.094 -0.270 1.00 68.69 103 ASP A N 1
ATOM 818 C CA . ASP A 1 103 ? -16.269 10.725 -0.795 1.00 68.69 103 ASP A CA 1
ATOM 819 C C . ASP A 1 103 ? -16.486 10.697 -2.320 1.00 68.69 103 ASP A C 1
ATOM 821 O O . ASP A 1 103 ? -15.699 10.108 -3.055 1.00 68.69 103 ASP A O 1
ATOM 825 N N . GLU A 1 104 ? -17.461 11.457 -2.834 1.00 74.06 104 GLU A N 1
ATOM 826 C CA . GLU A 1 104 ? -17.674 11.591 -4.284 1.00 74.06 104 GLU A CA 1
ATOM 827 C C . GLU A 1 104 ? -16.471 12.222 -5.001 1.00 74.06 104 GLU A C 1
ATOM 829 O O . GLU A 1 104 ? -16.093 11.774 -6.082 1.00 74.06 104 GLU A O 1
ATOM 834 N N . ARG A 1 105 ? -15.819 13.226 -4.395 1.00 74.62 105 ARG A N 1
ATOM 835 C CA . ARG A 1 105 ? -14.609 13.849 -4.967 1.00 74.62 105 ARG A CA 1
ATOM 836 C C . ARG A 1 105 ? -13.404 12.911 -4.956 1.00 74.62 105 ARG A C 1
ATOM 838 O O . ARG A 1 105 ? -12.574 12.995 -5.857 1.00 74.62 105 ARG A O 1
ATOM 845 N N . GLU A 1 106 ? -13.249 12.086 -3.925 1.00 77.75 106 GLU A N 1
ATOM 846 C CA . GLU A 1 106 ? -12.181 11.080 -3.868 1.00 77.75 106 GLU A CA 1
ATOM 847 C C . GLU A 1 106 ? -12.411 9.985 -4.909 1.00 77.75 106 GLU A C 1
ATOM 849 O O . GLU A 1 106 ? -11.468 9.594 -5.600 1.00 77.75 106 GLU A O 1
ATOM 854 N N . LEU A 1 107 ? -13.666 9.570 -5.098 1.00 81.75 107 LEU A N 1
ATOM 855 C CA . LEU A 1 107 ? -14.048 8.609 -6.123 1.00 81.75 107 LEU A CA 1
ATOM 856 C C . LEU A 1 107 ? -13.858 9.155 -7.548 1.00 81.75 107 LEU A C 1
ATOM 858 O O . LEU A 1 107 ? -13.377 8.441 -8.433 1.00 81.75 107 LEU A O 1
ATOM 862 N N . GLU A 1 108 ? -14.208 10.420 -7.778 1.00 83.06 108 GLU A N 1
ATOM 863 C CA . GLU A 1 108 ? -13.988 11.098 -9.057 1.00 83.06 108 GLU A CA 1
ATOM 864 C C . GLU A 1 108 ? -12.490 11.173 -9.388 1.00 83.06 108 GLU A C 1
ATOM 866 O O . GLU A 1 108 ? -12.072 10.826 -10.494 1.00 83.06 108 GLU A O 1
ATOM 871 N N . ASP A 1 109 ? -11.662 11.567 -8.417 1.00 80.94 109 ASP A N 1
ATOM 872 C CA . ASP A 1 109 ? -10.210 11.613 -8.587 1.00 80.94 109 ASP A CA 1
ATOM 873 C C . ASP A 1 109 ? -9.612 10.227 -8.826 1.00 80.94 109 ASP A C 1
ATOM 875 O O . ASP A 1 109 ? -8.763 10.069 -9.703 1.00 80.94 109 ASP A O 1
ATOM 879 N N . PHE A 1 110 ? -10.059 9.221 -8.074 1.00 85.06 110 PHE A N 1
ATOM 880 C CA . PHE A 1 110 ? -9.669 7.829 -8.271 1.00 85.06 110 PHE A CA 1
ATOM 881 C C . PHE A 1 110 ? -9.957 7.356 -9.697 1.00 85.06 110 PHE A C 1
ATOM 883 O O . PHE A 1 110 ? -9.073 6.795 -10.350 1.00 85.06 110 PHE A O 1
ATOM 890 N N . THR A 1 111 ? -11.168 7.624 -10.184 1.00 86.69 111 THR A N 1
ATOM 891 C CA . THR A 1 111 ? -11.606 7.249 -11.532 1.00 86.69 111 THR A CA 1
ATOM 892 C C . THR A 1 111 ? -10.717 7.912 -12.581 1.00 86.69 111 THR A C 1
ATOM 894 O O . THR A 1 111 ? -10.118 7.221 -13.402 1.00 86.69 111 THR A O 1
ATOM 897 N N . LYS A 1 112 ? -10.503 9.229 -12.467 1.00 85.31 112 LYS A N 1
ATOM 898 C CA . LYS A 1 112 ? -9.621 9.996 -13.362 1.00 85.31 112 LYS A CA 1
ATOM 899 C C . LYS A 1 112 ? -8.184 9.475 -13.375 1.00 85.31 112 LYS A C 1
ATOM 901 O O . LYS A 1 112 ? -7.557 9.424 -14.430 1.00 85.31 112 LYS A O 1
ATOM 906 N N . ILE A 1 113 ? -7.644 9.094 -12.215 1.00 84.75 113 ILE A N 1
ATOM 907 C CA . ILE A 1 113 ? -6.300 8.507 -12.115 1.00 84.75 113 ILE A CA 1
ATOM 908 C C . ILE A 1 113 ? -6.245 7.174 -12.868 1.00 84.75 113 ILE A C 1
ATOM 910 O O . ILE A 1 113 ? -5.306 6.947 -13.629 1.00 84.75 113 ILE A O 1
ATOM 914 N N . CYS A 1 114 ? -7.231 6.297 -12.676 1.00 87.00 114 CYS A N 1
ATOM 915 C CA . CYS A 1 114 ? -7.239 4.984 -13.320 1.00 87.00 114 CYS A CA 1
ATOM 916 C C . CYS A 1 114 ? -7.442 5.080 -14.837 1.00 87.00 114 CYS A C 1
ATOM 918 O O . CYS A 1 114 ? -6.749 4.386 -15.580 1.00 87.00 114 CYS A O 1
ATOM 920 N N . GLU A 1 115 ? -8.318 5.977 -15.297 1.00 87.31 115 GLU A N 1
ATOM 921 C CA . GLU A 1 115 ? -8.518 6.280 -16.719 1.00 87.31 115 GLU A CA 1
ATOM 922 C C . GLU A 1 115 ? -7.233 6.805 -17.364 1.00 87.31 115 GLU A C 1
ATOM 924 O O . GLU A 1 115 ? -6.794 6.281 -18.384 1.00 87.31 115 GLU A O 1
ATOM 929 N N . TYR A 1 116 ? -6.573 7.780 -16.730 1.00 84.00 116 TYR A N 1
ATOM 930 C CA . TYR A 1 116 ? -5.299 8.324 -17.207 1.00 84.00 116 TYR A CA 1
ATOM 931 C C . TYR A 1 116 ? -4.195 7.259 -17.306 1.00 84.00 116 TYR A C 1
ATOM 933 O O . TYR A 1 116 ? -3.348 7.287 -18.202 1.00 84.00 116 TYR A O 1
ATOM 941 N N . LEU A 1 117 ? -4.178 6.315 -16.365 1.00 85.62 117 LEU A N 1
ATOM 942 C CA . LEU A 1 117 ? -3.203 5.229 -16.346 1.00 85.62 117 LEU A CA 1
ATOM 943 C C . LEU A 1 117 ? -3.590 4.043 -17.238 1.00 85.62 117 LEU A C 1
ATOM 945 O O . LEU A 1 117 ? -2.784 3.117 -17.349 1.00 85.62 117 LEU A O 1
ATOM 949 N N . GLU A 1 118 ? -4.762 4.084 -17.882 1.00 89.94 118 GLU A N 1
ATOM 950 C CA . GLU A 1 118 ? -5.331 2.988 -18.678 1.00 89.94 118 GLU A CA 1
ATOM 951 C C . GLU A 1 118 ? -5.317 1.670 -17.887 1.00 89.94 118 GLU A C 1
ATOM 953 O O . GLU A 1 118 ? -4.782 0.640 -18.307 1.00 89.94 118 GLU A O 1
ATOM 958 N N . MET A 1 119 ? -5.839 1.738 -16.663 1.00 89.44 119 MET A N 1
ATOM 959 C CA . MET A 1 119 ? -5.782 0.659 -15.686 1.00 89.44 119 MET A CA 1
ATOM 960 C C . MET A 1 119 ? -7.201 0.258 -15.259 1.00 89.44 119 MET A C 1
ATOM 962 O O . MET A 1 119 ? -7.991 1.138 -14.909 1.00 89.44 119 MET A O 1
ATOM 966 N N . PRO A 1 120 ? -7.544 -1.047 -15.233 1.00 95.94 120 PRO A N 1
ATOM 967 C CA . PRO A 1 120 ? -8.819 -1.488 -14.681 1.00 95.94 120 PRO A CA 1
ATOM 968 C C . PRO A 1 120 ? -8.898 -1.127 -13.199 1.00 95.94 120 PRO A C 1
ATOM 970 O O . PRO A 1 120 ? -7.879 -1.084 -12.506 1.00 95.94 120 PRO A O 1
ATOM 973 N N . TYR A 1 121 ? -10.105 -0.899 -12.689 1.00 94.69 121 TYR A N 1
ATOM 974 C CA . TYR A 1 121 ? -10.268 -0.510 -11.297 1.00 94.69 121 TYR A CA 1
ATOM 975 C C . TYR A 1 121 ? -11.529 -1.074 -10.646 1.00 94.69 121 TYR A C 1
ATOM 977 O O . TYR A 1 121 ? -12.491 -1.444 -11.321 1.00 94.69 121 TYR A O 1
ATOM 985 N N . LYS A 1 122 ? -11.507 -1.174 -9.313 1.00 92.75 122 LYS A N 1
ATOM 986 C CA . LYS A 1 122 ? -12.630 -1.639 -8.494 1.00 92.75 122 LYS A CA 1
ATOM 987 C C . LYS A 1 122 ? -12.835 -0.761 -7.270 1.00 92.75 122 LYS A C 1
ATOM 989 O O . LYS A 1 122 ? -11.886 -0.296 -6.648 1.00 92.75 122 LYS A O 1
ATOM 994 N N . ILE A 1 123 ? -14.098 -0.611 -6.897 1.00 90.69 123 ILE A N 1
ATOM 995 C CA . ILE A 1 123 ? -14.510 -0.012 -5.630 1.00 90.69 123 ILE A CA 1
ATOM 996 C C . ILE A 1 123 ? -14.893 -1.161 -4.693 1.00 90.69 123 ILE A C 1
ATOM 998 O O . ILE A 1 123 ? -15.489 -2.160 -5.123 1.00 90.69 123 ILE A O 1
ATOM 1002 N N . ARG A 1 124 ? -14.490 -1.054 -3.430 1.00 86.94 124 ARG A N 1
ATOM 1003 C CA . ARG A 1 124 ? -14.799 -2.014 -2.370 1.00 86.94 124 ARG A CA 1
ATOM 1004 C C . ARG A 1 124 ? -15.275 -1.273 -1.135 1.00 86.94 124 ARG A C 1
ATOM 1006 O O . ARG A 1 124 ? -14.731 -0.226 -0.792 1.00 86.94 124 ARG A O 1
ATOM 1013 N N . GLU A 1 125 ? -16.287 -1.824 -0.492 1.00 86.94 125 GLU A N 1
ATOM 1014 C CA . GLU A 1 125 ? -16.915 -1.239 0.684 1.00 86.94 125 GLU A CA 1
ATOM 1015 C C . GLU A 1 125 ? -16.627 -2.143 1.882 1.00 86.94 125 GLU A C 1
ATOM 1017 O O . GLU A 1 125 ? -16.845 -3.347 1.788 1.00 86.94 125 GLU A O 1
ATOM 1022 N N . TYR A 1 126 ? -16.121 -1.562 2.971 1.00 85.69 126 TYR A N 1
ATOM 1023 C CA . TYR A 1 126 ? -15.780 -2.266 4.216 1.00 85.69 126 TYR A CA 1
ATOM 1024 C C . TYR A 1 126 ? -16.355 -1.529 5.435 1.00 85.69 126 TYR A C 1
ATOM 1026 O O . TYR A 1 126 ? -15.679 -1.298 6.444 1.00 85.69 126 TYR A O 1
ATOM 1034 N N . TYR A 1 127 ? -17.590 -1.040 5.296 1.00 85.62 127 TYR A N 1
ATOM 1035 C CA . TYR A 1 127 ? -18.255 -0.233 6.320 1.00 85.62 127 TYR A CA 1
ATOM 1036 C C . TYR A 1 127 ? -18.453 -1.007 7.620 1.00 85.62 127 TYR A C 1
ATOM 1038 O O . TYR A 1 127 ? -18.167 -0.479 8.695 1.00 85.62 127 TYR A O 1
ATOM 1046 N N . ASP A 1 128 ? -18.926 -2.250 7.518 1.00 87.06 128 ASP A N 1
ATOM 1047 C CA . ASP A 1 128 ? -19.257 -3.078 8.674 1.00 87.06 128 ASP A CA 1
ATOM 1048 C C . ASP A 1 128 ? -17.987 -3.492 9.420 1.00 87.06 128 ASP A C 1
ATOM 1050 O O . ASP A 1 128 ? -17.920 -3.394 10.646 1.00 87.06 128 ASP A O 1
ATOM 1054 N N . GLU A 1 129 ? -16.941 -3.877 8.693 1.00 88.31 129 GLU A N 1
ATOM 1055 C CA . GLU A 1 129 ? -15.650 -4.261 9.251 1.00 88.31 129 GLU A CA 1
ATOM 1056 C C . GLU A 1 129 ? -14.968 -3.082 9.945 1.00 88.31 129 GLU A C 1
ATOM 1058 O O . GLU A 1 129 ? -14.501 -3.223 11.076 1.00 88.31 129 GLU A O 1
ATOM 1063 N N . TYR A 1 130 ? -14.956 -1.899 9.321 1.00 87.62 130 TYR A N 1
ATOM 1064 C CA . TYR A 1 130 ? -14.411 -0.703 9.960 1.00 87.62 130 TYR A CA 1
ATOM 1065 C C . TYR A 1 130 ? -15.213 -0.318 11.207 1.00 87.62 130 TYR A C 1
ATOM 1067 O O . TYR A 1 130 ? -14.633 -0.055 12.264 1.00 87.62 130 TYR A O 1
ATOM 1075 N N . TRP A 1 131 ? -16.546 -0.297 11.108 1.00 88.00 131 TRP A N 1
ATOM 1076 C CA . TRP A 1 131 ? -17.407 0.094 12.220 1.00 88.00 131 TRP A CA 1
ATOM 1077 C C . TRP A 1 131 ? -17.216 -0.829 13.425 1.00 88.00 131 TRP A C 1
ATOM 1079 O O . TRP A 1 131 ? -16.972 -0.363 14.538 1.00 88.00 131 TRP A O 1
ATOM 1089 N N . THR A 1 132 ? -17.276 -2.139 13.195 1.00 90.12 132 THR A N 1
ATOM 1090 C CA . THR A 1 132 ? -17.257 -3.142 14.265 1.00 90.12 132 THR A CA 1
ATOM 1091 C C . THR A 1 132 ? -15.866 -3.394 14.835 1.00 90.12 132 THR A C 1
ATOM 1093 O O . THR A 1 132 ? -15.750 -3.585 16.043 1.00 90.12 132 THR A O 1
ATOM 1096 N N . GLN A 1 133 ? -14.812 -3.376 14.014 1.00 89.25 133 GLN A N 1
ATOM 1097 C CA . GLN A 1 133 ? -13.473 -3.800 14.446 1.00 89.25 133 GLN A CA 1
ATOM 1098 C C . GLN A 1 133 ? -12.504 -2.643 14.701 1.00 89.25 133 GLN A C 1
ATOM 1100 O O . GLN A 1 133 ? -11.484 -2.843 15.357 1.00 89.25 133 GLN A O 1
ATOM 1105 N N . VAL A 1 134 ? -12.804 -1.434 14.216 1.00 89.25 134 VAL A N 1
ATOM 1106 C CA . VAL A 1 134 ? -11.950 -0.252 14.423 1.00 89.25 134 VAL A CA 1
ATOM 1107 C C . VAL A 1 134 ? -12.686 0.810 15.232 1.00 89.25 134 VAL A C 1
ATOM 1109 O O . VAL A 1 134 ? -12.211 1.217 16.292 1.00 89.25 134 VAL A O 1
ATOM 1112 N N . PHE A 1 135 ? -13.859 1.247 14.770 1.00 89.81 135 PHE A N 1
ATOM 1113 C CA . PHE A 1 135 ? -14.544 2.398 15.358 1.00 89.81 135 PHE A CA 1
ATOM 1114 C C . PHE A 1 135 ? -15.183 2.100 16.721 1.00 89.81 135 PHE A C 1
ATOM 1116 O O . PHE A 1 135 ? -14.935 2.830 17.680 1.00 89.81 135 PHE A O 1
ATOM 1123 N N . CYS A 1 136 ? -15.979 1.034 16.843 1.00 90.19 136 CYS A N 1
ATOM 1124 C CA . CYS A 1 136 ? -16.590 0.649 18.118 1.00 90.19 136 CYS A CA 1
ATOM 1125 C C . CYS A 1 136 ? -15.538 0.408 19.223 1.00 90.19 136 CYS A C 1
ATOM 1127 O O . CYS A 1 136 ? -15.660 1.049 20.272 1.00 90.19 136 CYS A O 1
ATOM 1129 N N . PRO A 1 137 ? -14.465 -0.383 18.995 1.00 89.94 137 PRO A N 1
ATOM 1130 C CA . PRO A 1 137 ? -13.400 -0.566 19.983 1.00 89.94 137 PRO A CA 1
ATOM 1131 C C . PRO A 1 137 ? -12.691 0.738 20.364 1.00 89.94 137 PRO A C 1
ATOM 1133 O O . PRO A 1 137 ? -12.385 0.956 21.535 1.00 89.94 137 PRO A O 1
ATOM 1136 N N . PHE A 1 138 ? -12.470 1.639 19.400 1.00 90.56 138 PHE A N 1
ATOM 1137 C CA . PHE A 1 138 ? -11.908 2.965 19.663 1.00 90.56 138 PHE A CA 1
ATOM 1138 C C . PHE A 1 138 ? -12.791 3.783 20.623 1.00 90.56 138 PHE A C 1
ATOM 1140 O O . PHE A 1 138 ? -12.291 4.344 21.599 1.00 90.56 138 PHE A O 1
ATOM 1147 N N . ILE A 1 139 ? -14.109 3.816 20.393 1.00 90.56 139 ILE A N 1
ATOM 1148 C CA . ILE A 1 139 ? -15.058 4.522 21.267 1.00 90.56 139 ILE A CA 1
ATOM 1149 C C . ILE A 1 139 ? -15.122 3.888 22.660 1.00 90.56 139 ILE A C 1
ATOM 1151 O O . ILE A 1 139 ? -15.210 4.608 23.654 1.00 90.56 139 ILE A O 1
ATOM 1155 N N . GLU A 1 140 ? -15.081 2.561 22.761 1.00 90.75 140 GLU A N 1
ATOM 1156 C CA . GLU A 1 140 ? -15.041 1.870 24.053 1.00 90.75 140 GLU A CA 1
ATOM 1157 C C . GLU A 1 140 ? -13.785 2.231 24.848 1.00 90.75 140 GLU A C 1
ATOM 1159 O O . GLU A 1 140 ? -13.890 2.619 26.011 1.00 90.75 140 GLU A O 1
ATOM 1164 N N . GLN A 1 141 ? -12.614 2.210 24.210 1.00 89.44 141 GLN A N 1
ATOM 1165 C CA . GLN A 1 141 ? -11.355 2.602 24.846 1.00 89.44 141 GLN A CA 1
ATOM 1166 C C . GLN A 1 141 ? -11.396 4.059 25.326 1.00 89.44 141 GLN A C 1
ATOM 1168 O O . GLN A 1 141 ? -11.043 4.328 26.475 1.00 89.44 141 GLN A O 1
ATOM 1173 N N . LEU A 1 142 ? -11.929 4.983 24.518 1.00 90.12 142 LEU A N 1
ATOM 1174 C CA . LEU A 1 142 ? -12.134 6.370 24.947 1.00 90.12 142 LEU A CA 1
ATOM 1175 C C . LEU A 1 142 ? -13.062 6.485 26.164 1.00 90.12 142 LEU A C 1
ATOM 1177 O O . LEU A 1 142 ? -12.771 7.251 27.080 1.00 90.12 142 LEU A O 1
ATOM 1181 N N . LYS A 1 143 ? -14.160 5.719 26.211 1.00 90.31 143 LYS A N 1
ATOM 1182 C CA . LYS A 1 143 ? -15.103 5.733 27.344 1.00 90.31 143 LYS A CA 1
ATOM 1183 C C . LYS A 1 143 ? -14.470 5.250 28.645 1.00 90.31 143 LYS A C 1
ATOM 1185 O O . LYS A 1 143 ? -14.818 5.765 29.702 1.00 90.31 143 LYS A O 1
ATOM 1190 N N . THR A 1 144 ? -13.566 4.271 28.579 1.00 90.81 144 THR A N 1
ATOM 1191 C CA . THR A 1 144 ? -12.857 3.792 29.777 1.00 90.81 144 THR A CA 1
ATOM 1192 C C . THR A 1 144 ? -11.892 4.833 30.344 1.00 90.81 144 THR A C 1
ATOM 1194 O O . THR A 1 144 ? -11.556 4.765 31.522 1.00 90.81 144 THR A O 1
ATOM 1197 N N . GLY A 1 145 ? -11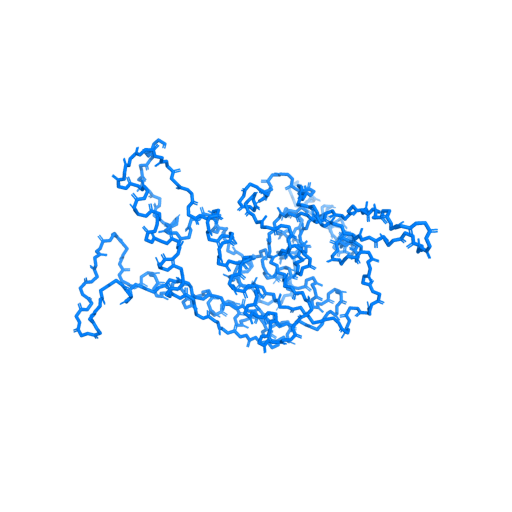.440 5.792 29.526 1.00 85.62 145 GLY A N 1
ATOM 1198 C CA . GLY A 1 145 ? -10.551 6.881 29.940 1.00 85.62 145 GLY A CA 1
ATOM 1199 C C . GLY A 1 145 ? -9.141 6.443 30.352 1.00 85.62 145 GLY A C 1
ATOM 1200 O O . GLY A 1 145 ? -8.336 7.281 30.742 1.00 85.62 145 GLY A O 1
ATOM 1201 N N . THR A 1 146 ? -8.815 5.150 30.273 1.00 82.38 146 THR A N 1
ATOM 1202 C CA . THR A 1 146 ? -7.512 4.621 30.708 1.00 82.38 146 THR A CA 1
ATOM 1203 C C . THR A 1 146 ? -6.402 4.828 29.682 1.00 82.38 146 THR A C 1
ATOM 1205 O O . THR A 1 146 ? -5.228 4.685 30.013 1.00 82.38 146 THR A O 1
ATOM 1208 N N . GLN A 1 147 ? -6.762 5.094 28.423 1.00 85.31 147 GLN A N 1
ATOM 1209 C CA . GLN A 1 147 ? -5.835 5.210 27.299 1.00 85.31 147 GLN A CA 1
ATOM 1210 C C . GLN A 1 147 ? -6.352 6.233 26.281 1.00 85.31 147 GLN A C 1
ATOM 1212 O O . GLN A 1 147 ? -7.561 6.439 26.163 1.00 85.31 147 GLN A O 1
ATOM 1217 N N . THR A 1 148 ? -5.434 6.807 25.501 1.00 88.50 148 THR A N 1
ATOM 1218 C CA . THR A 1 148 ? -5.745 7.603 24.305 1.00 88.50 148 THR A CA 1
ATOM 1219 C C . THR A 1 148 ? -5.453 6.748 23.068 1.00 88.50 148 THR A C 1
ATOM 1221 O O . THR A 1 148 ? -4.300 6.670 22.637 1.00 88.50 148 THR A O 1
ATOM 1224 N N . PRO A 1 149 ? -6.453 6.035 22.522 1.00 87.88 149 PRO A N 1
ATOM 1225 C CA . PRO A 1 149 ? -6.236 5.104 21.425 1.00 87.88 149 PRO A CA 1
ATOM 1226 C C . PRO A 1 149 ? -5.987 5.812 20.093 1.00 87.88 149 PRO A C 1
ATOM 1228 O O . PRO A 1 149 ? -6.542 6.874 19.820 1.00 87.88 149 PRO A O 1
ATOM 1231 N N . ASN A 1 150 ? -5.184 5.183 19.232 1.00 87.94 150 ASN A N 1
ATOM 1232 C CA . ASN A 1 150 ? -4.943 5.649 17.870 1.00 87.94 150 ASN A CA 1
ATOM 1233 C C . ASN A 1 150 ? -5.697 4.750 16.867 1.00 87.94 150 ASN A C 1
ATOM 1235 O O . ASN A 1 150 ? -5.252 3.624 16.610 1.00 87.94 150 ASN A O 1
ATOM 1239 N N . PRO A 1 151 ? -6.824 5.216 16.294 1.00 86.94 151 PRO A N 1
ATOM 1240 C CA . PRO A 1 151 ? -7.639 4.408 15.392 1.00 86.94 151 PRO A CA 1
ATOM 1241 C C . PRO A 1 151 ? -6.940 4.131 14.055 1.00 86.94 151 PRO A C 1
ATOM 1243 O O . PRO A 1 151 ? -7.268 3.139 13.409 1.00 86.94 151 PRO A O 1
ATOM 1246 N N . ASP A 1 152 ? -5.952 4.937 13.652 1.00 86.56 152 ASP A N 1
ATOM 1247 C CA . ASP A 1 152 ? -5.234 4.748 12.388 1.00 86.56 152 ASP A CA 1
ATOM 1248 C C . ASP A 1 152 ? -4.296 3.532 12.450 1.00 86.56 152 ASP A C 1
ATOM 1250 O O . ASP A 1 152 ? -4.250 2.743 11.507 1.00 86.56 152 ASP A O 1
ATOM 1254 N N . ILE A 1 153 ? -3.621 3.314 13.588 1.00 88.69 153 ILE A N 1
ATOM 1255 C CA . ILE A 1 153 ? -2.798 2.108 13.808 1.00 88.69 153 ILE A CA 1
ATOM 1256 C C . ILE A 1 153 ? -3.674 0.848 13.755 1.00 88.69 153 ILE A C 1
ATOM 1258 O O . ILE A 1 153 ? -3.296 -0.156 13.147 1.00 88.69 153 ILE A O 1
ATOM 1262 N N . GLN A 1 154 ? -4.866 0.898 14.363 1.00 87.25 154 GLN A N 1
ATOM 1263 C CA . GLN A 1 154 ? -5.803 -0.230 14.340 1.00 87.25 154 GLN A CA 1
ATOM 1264 C C . GLN A 1 154 ? -6.396 -0.454 12.944 1.00 87.25 154 GLN A C 1
ATOM 1266 O O . GLN A 1 154 ? -6.468 -1.596 12.495 1.00 87.25 154 GLN A O 1
ATOM 1271 N N . CYS A 1 155 ? -6.747 0.615 12.226 1.00 87.00 155 CYS A N 1
ATOM 1272 C CA . CYS A 1 155 ? -7.213 0.545 10.841 1.00 87.00 155 CYS A CA 1
ATOM 1273 C C . CYS A 1 155 ? -6.161 -0.099 9.927 1.00 87.00 155 CYS A C 1
ATOM 1275 O O . CYS A 1 155 ? -6.482 -1.019 9.172 1.00 87.00 155 CYS A O 1
ATOM 1277 N N . GLY A 1 156 ? -4.896 0.321 10.042 1.00 86.75 156 GLY A N 1
ATOM 1278 C CA . GLY A 1 156 ? -3.784 -0.274 9.306 1.00 86.75 156 GLY A CA 1
ATOM 1279 C C . GLY A 1 156 ? -3.664 -1.772 9.580 1.00 86.75 156 GLY A C 1
ATOM 1280 O O . GLY A 1 156 ? -3.704 -2.580 8.654 1.00 86.75 156 GLY A O 1
ATOM 1281 N N . LYS A 1 157 ? -3.592 -2.154 10.858 1.00 89.44 157 LYS A N 1
ATOM 1282 C CA . LYS A 1 157 ? -3.441 -3.549 11.289 1.00 89.44 157 LYS A CA 1
ATOM 1283 C C . LYS A 1 157 ? -4.600 -4.453 10.861 1.00 89.44 157 LYS A C 1
ATOM 1285 O O . LYS A 1 157 ? -4.365 -5.522 10.308 1.00 89.44 157 LYS A O 1
ATOM 1290 N N . ILE A 1 158 ? -5.828 -4.063 11.191 1.00 87.00 158 ILE A N 1
ATOM 1291 C CA . ILE A 1 158 ? -7.008 -4.931 11.092 1.00 87.00 158 ILE A CA 1
ATOM 1292 C C . ILE A 1 158 ? -7.580 -4.886 9.681 1.00 87.00 158 ILE A C 1
ATOM 1294 O O . ILE A 1 158 ? -7.868 -5.922 9.082 1.00 87.00 158 ILE A O 1
ATOM 1298 N N . LEU A 1 159 ? -7.737 -3.678 9.144 1.00 87.12 159 LEU A N 1
ATOM 1299 C CA . LEU A 1 159 ? -8.467 -3.469 7.909 1.00 87.12 159 LEU A CA 1
ATOM 1300 C C . LEU A 1 159 ? -7.516 -3.522 6.715 1.00 87.12 159 LEU A C 1
ATOM 1302 O O . LEU A 1 159 ? -7.589 -4.454 5.922 1.00 87.12 159 LEU A O 1
ATOM 1306 N N . GLN A 1 160 ? -6.582 -2.576 6.602 1.00 85.50 160 GLN A N 1
ATOM 1307 C CA . GLN A 1 160 ? -5.787 -2.406 5.383 1.00 85.50 160 GLN A CA 1
ATOM 1308 C C . GLN A 1 160 ? -4.809 -3.560 5.121 1.00 85.50 160 GLN A C 1
ATOM 1310 O O . GLN A 1 160 ? -4.769 -4.076 4.006 1.00 85.50 160 GLN A O 1
ATOM 1315 N N . PHE A 1 161 ? -4.043 -3.972 6.133 1.00 88.69 161 PHE A N 1
ATOM 1316 C CA . PHE A 1 161 ? -3.058 -5.062 6.051 1.00 88.69 161 PHE A CA 1
ATOM 1317 C C . PHE A 1 161 ? -3.599 -6.403 6.571 1.00 88.69 161 PHE A C 1
ATOM 1319 O O . PHE A 1 161 ? -2.865 -7.390 6.624 1.00 88.69 161 PHE A O 1
ATOM 1326 N N . GLY A 1 162 ? -4.872 -6.438 6.962 1.00 90.12 162 GLY A N 1
ATOM 1327 C CA . GLY A 1 162 ? -5.592 -7.649 7.332 1.00 90.12 162 GLY A CA 1
ATOM 1328 C C . GLY A 1 162 ? -6.649 -7.963 6.283 1.00 90.12 162 GLY A C 1
ATOM 1329 O O . GLY A 1 162 ? -6.337 -8.495 5.218 1.00 90.12 162 GLY A O 1
ATOM 1330 N N . ILE A 1 163 ? -7.892 -7.595 6.589 1.00 87.81 163 ILE A N 1
ATOM 1331 C CA . ILE A 1 163 ? -9.092 -7.960 5.824 1.00 87.81 163 ILE A CA 1
ATOM 1332 C C . ILE A 1 163 ? -8.978 -7.560 4.351 1.00 87.81 163 ILE A C 1
ATOM 1334 O O . ILE A 1 163 ? -9.114 -8.405 3.472 1.00 87.81 163 ILE A O 1
ATOM 1338 N N . ILE A 1 164 ? -8.679 -6.290 4.079 1.00 86.94 164 ILE A N 1
ATOM 1339 C CA . ILE A 1 164 ? -8.661 -5.721 2.728 1.00 86.94 164 ILE A CA 1
ATOM 1340 C C . ILE A 1 164 ? -7.603 -6.406 1.867 1.00 86.94 164 ILE A C 1
ATOM 1342 O O . ILE A 1 164 ? -7.898 -6.846 0.757 1.00 86.94 164 ILE A O 1
ATOM 1346 N N . GLN A 1 165 ? -6.367 -6.497 2.367 1.00 89.12 165 GLN A N 1
ATOM 1347 C CA . GLN A 1 165 ? -5.280 -7.126 1.626 1.00 89.12 165 GLN A CA 1
ATOM 1348 C C . GLN A 1 165 ? -5.615 -8.588 1.308 1.00 89.12 165 GLN A C 1
ATOM 1350 O O . GLN A 1 165 ? -5.473 -9.003 0.161 1.00 89.12 165 GLN A O 1
ATOM 1355 N N . GLN A 1 166 ? -6.087 -9.357 2.291 1.00 89.38 166 GLN A N 1
ATOM 1356 C CA . GLN A 1 166 ? -6.412 -10.771 2.094 1.00 89.38 166 GLN A CA 1
ATOM 1357 C C . GLN A 1 166 ? -7.565 -10.965 1.106 1.00 89.38 166 GLN A C 1
ATOM 1359 O O . GLN A 1 166 ? -7.432 -11.757 0.171 1.00 89.38 166 GLN A O 1
ATOM 1364 N N . ASP A 1 167 ? -8.655 -10.215 1.275 1.00 88.25 167 ASP A N 1
ATOM 1365 C CA . ASP A 1 167 ? -9.833 -10.303 0.412 1.00 88.25 167 ASP A CA 1
ATOM 1366 C C . ASP A 1 167 ? -9.475 -10.003 -1.049 1.00 88.25 167 ASP A C 1
ATOM 1368 O O . ASP A 1 167 ? -9.804 -10.755 -1.966 1.00 88.25 167 ASP A O 1
ATOM 1372 N N . ILE A 1 168 ? -8.706 -8.940 -1.275 1.00 87.12 168 ILE A N 1
ATOM 1373 C CA . ILE A 1 168 ? -8.328 -8.500 -2.617 1.00 87.12 168 ILE A CA 1
ATOM 1374 C C . ILE A 1 168 ? -7.368 -9.468 -3.293 1.00 87.12 168 ILE A C 1
ATOM 1376 O O . ILE A 1 168 ? -7.574 -9.791 -4.467 1.00 87.12 168 ILE A O 1
ATOM 1380 N N . LEU A 1 169 ? -6.329 -9.921 -2.583 1.00 90.75 169 LEU A N 1
ATOM 1381 C CA . LEU A 1 169 ? -5.369 -10.878 -3.132 1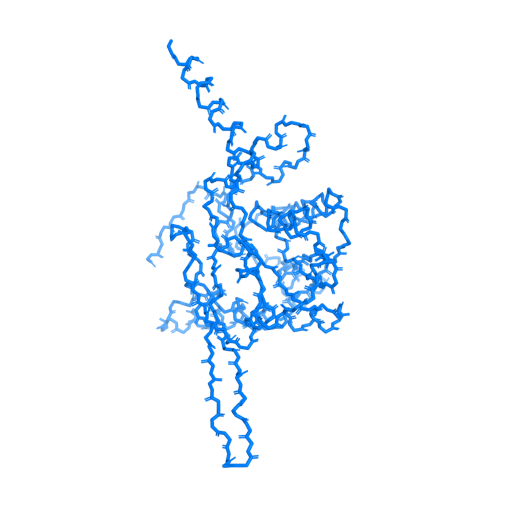.00 90.75 169 LEU A CA 1
ATOM 1382 C C . LEU A 1 169 ? -6.099 -12.147 -3.597 1.00 90.75 169 LEU A C 1
ATOM 1384 O O . LEU A 1 169 ? -5.846 -12.629 -4.701 1.00 90.75 169 LEU A O 1
ATOM 1388 N N . GLN A 1 170 ? -7.064 -12.635 -2.810 1.00 91.00 170 GLN A N 1
ATOM 1389 C CA . GLN A 1 170 ? -7.838 -13.836 -3.129 1.00 91.00 170 GLN A CA 1
ATOM 1390 C C . GLN A 1 170 ? -8.857 -13.609 -4.254 1.00 91.00 170 GLN A C 1
ATOM 1392 O O . GLN A 1 170 ? -8.837 -14.328 -5.256 1.00 91.00 170 GLN A O 1
ATOM 1397 N N . GLN A 1 171 ? -9.732 -12.607 -4.129 1.00 90.19 171 GLN A N 1
ATOM 1398 C CA . GLN A 1 171 ? -10.807 -12.364 -5.098 1.00 90.19 171 GLN A CA 1
ATOM 1399 C C . GLN A 1 171 ? -10.281 -11.991 -6.485 1.00 90.19 171 GLN A C 1
ATOM 1401 O O . GLN A 1 171 ? -10.878 -12.357 -7.500 1.00 90.19 171 GLN A O 1
ATOM 1406 N N . LEU A 1 172 ? -9.197 -11.212 -6.539 1.00 89.12 172 LEU A N 1
ATOM 1407 C CA . LEU A 1 172 ? -8.646 -10.687 -7.788 1.00 89.12 172 LEU A CA 1
ATOM 1408 C C . LEU A 1 172 ? -7.427 -11.474 -8.281 1.00 89.12 172 LEU A C 1
ATOM 1410 O O . LEU A 1 172 ? -6.929 -11.168 -9.365 1.00 89.12 172 LEU A O 1
ATOM 1414 N N . LYS A 1 173 ? -6.996 -12.509 -7.541 1.00 94.44 173 LYS A N 1
ATOM 1415 C CA . LYS A 1 173 ? -5.822 -13.341 -7.855 1.00 94.44 173 LYS A CA 1
ATOM 1416 C C . LYS A 1 173 ? -4.587 -12.478 -8.129 1.00 94.44 173 LYS A C 1
ATOM 1418 O O . LYS A 1 173 ? -3.956 -12.601 -9.180 1.00 94.44 173 LYS A O 1
ATOM 1423 N N . LEU A 1 174 ? -4.316 -11.552 -7.213 1.00 95.62 174 LEU A N 1
ATOM 1424 C CA . LEU A 1 174 ? -3.175 -10.641 -7.296 1.00 95.62 174 LEU A CA 1
ATOM 1425 C C . LEU A 1 174 ? -1.975 -11.257 -6.587 1.00 95.62 174 LEU A C 1
ATOM 1427 O O . LEU A 1 174 ? -2.134 -11.976 -5.603 1.00 95.62 174 LEU A O 1
ATOM 1431 N N . ASP A 1 175 ? -0.783 -10.938 -7.076 1.00 96.81 175 ASP A N 1
ATOM 1432 C CA . ASP A 1 175 ? 0.475 -11.360 -6.468 1.00 96.81 175 ASP A CA 1
ATOM 1433 C C . ASP A 1 175 ? 0.844 -10.459 -5.287 1.00 96.81 175 ASP A C 1
ATOM 1435 O O . ASP A 1 175 ? 1.281 -10.934 -4.241 1.00 96.81 175 ASP A O 1
ATOM 1439 N N . TYR A 1 176 ? 0.637 -9.150 -5.454 1.00 97.38 176 TYR A N 1
ATOM 1440 C CA . TYR A 1 176 ? 0.985 -8.145 -4.458 1.00 97.38 176 TYR A CA 1
ATOM 1441 C C . TYR A 1 176 ? -0.082 -7.053 -4.356 1.00 97.38 176 TYR A C 1
ATOM 1443 O O . TYR A 1 176 ? -0.901 -6.835 -5.254 1.00 97.38 176 TYR A O 1
ATOM 1451 N N . PHE A 1 177 ? -0.037 -6.322 -3.249 1.00 96.44 177 PHE A N 1
ATOM 1452 C CA . PHE A 1 177 ? -0.844 -5.143 -2.995 1.00 96.44 177 PHE A CA 1
ATOM 1453 C C . PHE A 1 177 ? 0.064 -3.950 -2.671 1.00 96.44 177 PHE A C 1
ATOM 1455 O O . PHE A 1 177 ? 0.992 -4.063 -1.879 1.00 96.44 177 PHE A O 1
ATOM 1462 N N . ALA A 1 178 ? -0.172 -2.801 -3.291 1.00 96.69 178 ALA A N 1
ATOM 1463 C CA . ALA A 1 178 ? 0.652 -1.614 -3.147 1.00 96.69 178 ALA A CA 1
ATOM 1464 C C . ALA A 1 178 ? -0.142 -0.455 -2.558 1.00 96.69 178 ALA A C 1
ATOM 1466 O O . ALA A 1 178 ? -1.315 -0.244 -2.877 1.00 96.69 178 ALA A O 1
ATOM 1467 N N . THR A 1 179 ? 0.525 0.340 -1.730 1.00 95.31 179 THR A N 1
ATOM 1468 C CA . THR A 1 179 ? -0.048 1.551 -1.141 1.00 95.31 179 THR A CA 1
ATOM 1469 C C . THR A 1 179 ? 0.948 2.700 -1.215 1.00 95.31 179 THR A C 1
ATOM 1471 O O . THR A 1 179 ? 2.155 2.489 -1.306 1.00 95.31 179 THR A O 1
ATOM 1474 N N . GLY A 1 180 ? 0.445 3.934 -1.163 1.00 94.00 180 GLY A N 1
ATOM 1475 C CA . GLY A 1 180 ? 1.273 5.144 -1.177 1.00 94.00 180 GLY A CA 1
ATOM 1476 C C . GLY A 1 180 ? 1.950 5.468 0.153 1.00 94.00 180 GLY A C 1
ATOM 1477 O O . GLY A 1 180 ? 2.173 6.643 0.427 1.00 94.00 180 GLY A O 1
ATOM 1478 N N . HIS A 1 181 ? 2.217 4.467 0.997 1.00 94.81 181 HIS A N 1
ATOM 1479 C CA . HIS A 1 181 ? 2.883 4.703 2.270 1.00 94.81 181 HIS A CA 1
ATOM 1480 C C . HIS A 1 181 ? 4.380 4.965 2.081 1.00 94.81 181 HIS A C 1
ATOM 1482 O O . HIS A 1 181 ? 5.056 4.298 1.295 1.00 94.81 181 HIS A O 1
ATOM 1488 N N . TYR A 1 182 ? 4.905 5.907 2.857 1.00 95.88 182 TYR A N 1
ATOM 1489 C CA . TYR A 1 182 ? 6.335 6.145 3.010 1.00 95.88 182 TYR A CA 1
ATOM 1490 C C . TYR A 1 182 ? 6.878 5.187 4.074 1.00 95.88 182 TYR A C 1
ATOM 1492 O O . TYR A 1 182 ? 6.981 5.510 5.257 1.00 95.88 182 TYR A O 1
ATOM 1500 N N . ALA A 1 183 ? 7.191 3.979 3.624 1.00 96.31 183 ALA A N 1
ATOM 1501 C CA . ALA A 1 183 ? 7.863 2.922 4.369 1.00 96.31 183 ALA A CA 1
ATOM 1502 C C . ALA A 1 183 ? 8.691 2.082 3.388 1.00 96.31 183 ALA A C 1
ATOM 1504 O O . ALA A 1 183 ? 8.516 2.206 2.177 1.00 96.31 183 ALA A O 1
ATOM 1505 N N . ASP A 1 184 ? 9.596 1.245 3.886 1.00 96.62 184 ASP A N 1
ATOM 1506 C CA . ASP A 1 184 ? 10.378 0.305 3.078 1.00 96.62 184 ASP A CA 1
ATOM 1507 C C . ASP A 1 184 ? 10.222 -1.128 3.611 1.00 96.62 184 ASP A C 1
ATOM 1509 O O . ASP A 1 184 ? 9.852 -1.338 4.769 1.00 96.62 184 ASP A O 1
ATOM 1513 N N . ILE A 1 185 ? 10.492 -2.118 2.759 1.00 97.19 185 ILE A N 1
ATOM 1514 C CA . ILE A 1 185 ? 10.524 -3.532 3.148 1.00 97.19 185 ILE A CA 1
ATOM 1515 C C . ILE A 1 185 ? 11.944 -4.055 2.942 1.00 97.19 185 ILE A C 1
ATOM 1517 O O . ILE A 1 185 ? 12.429 -4.191 1.819 1.00 97.19 185 ILE A O 1
ATOM 1521 N N . GLY A 1 186 ? 12.617 -4.352 4.051 1.00 95.81 186 GLY A N 1
ATOM 1522 C CA . GLY A 1 186 ? 13.879 -5.084 4.062 1.00 95.81 186 GLY A CA 1
ATOM 1523 C C . GLY A 1 186 ? 13.631 -6.589 4.000 1.00 95.81 186 GLY A C 1
ATOM 1524 O O . GLY A 1 186 ? 12.620 -7.069 4.502 1.00 95.81 186 GLY A O 1
ATOM 1525 N N . TRP A 1 187 ? 14.559 -7.345 3.418 1.00 94.94 187 TRP A N 1
ATOM 1526 C CA . TRP A 1 187 ? 14.477 -8.805 3.352 1.00 94.94 187 TRP A CA 1
ATOM 1527 C C . TRP A 1 187 ? 15.709 -9.413 4.001 1.00 94.94 187 TRP A C 1
ATOM 1529 O O . TRP A 1 187 ? 16.826 -9.219 3.522 1.00 94.94 187 TRP A O 1
ATOM 1539 N N . SER A 1 188 ? 15.498 -10.154 5.086 1.00 91.94 188 SER A N 1
ATOM 1540 C CA . SER A 1 188 ? 16.566 -10.854 5.795 1.00 91.94 188 SER A CA 1
ATOM 1541 C C . SER A 1 188 ? 16.502 -12.351 5.496 1.00 91.94 188 SER A C 1
ATOM 1543 O O . SER A 1 188 ? 15.417 -12.935 5.593 1.00 91.94 188 SER A O 1
ATOM 1545 N N . PRO A 1 189 ? 17.616 -13.001 5.123 1.00 89.94 189 PRO A N 1
ATOM 1546 C CA . PRO A 1 189 ? 17.637 -14.442 4.963 1.00 89.94 189 PRO A CA 1
ATOM 1547 C C . PRO A 1 189 ? 17.576 -15.119 6.337 1.00 89.94 189 PRO A C 1
ATOM 1549 O O . PRO A 1 189 ? 18.406 -14.876 7.208 1.00 89.94 189 PRO A O 1
ATOM 1552 N N . HIS A 1 190 ? 16.607 -16.005 6.516 1.00 80.31 190 HIS A N 1
ATOM 1553 C CA . HIS A 1 190 ? 16.511 -16.919 7.640 1.00 80.31 190 HIS A CA 1
ATOM 1554 C C . HIS A 1 190 ? 16.876 -18.324 7.157 1.00 80.31 190 HIS A C 1
ATOM 1556 O O . HIS A 1 190 ? 16.218 -18.884 6.277 1.00 80.31 190 HIS A O 1
ATOM 1562 N N . VAL A 1 191 ? 17.949 -18.888 7.711 1.00 73.62 191 VAL A N 1
ATOM 1563 C CA . VAL A 1 191 ? 18.387 -20.250 7.397 1.00 73.62 191 VAL A CA 1
ATOM 1564 C C . VAL A 1 191 ? 17.822 -21.180 8.456 1.00 73.62 191 VAL A C 1
ATOM 1566 O O . VAL A 1 191 ? 18.146 -21.052 9.633 1.00 73.62 191 VAL A O 1
ATOM 1569 N N . PHE A 1 192 ? 16.973 -22.114 8.040 1.00 69.50 192 PHE A N 1
ATOM 1570 C CA . PHE A 1 192 ? 16.554 -23.202 8.913 1.00 69.50 192 PHE A CA 1
ATOM 1571 C C . PHE A 1 192 ? 17.531 -24.361 8.746 1.00 69.50 192 PHE A C 1
ATOM 1573 O O . PHE A 1 192 ? 17.639 -24.935 7.658 1.00 69.50 192 PHE A O 1
ATOM 1580 N N . GLU A 1 193 ? 18.236 -24.714 9.821 1.00 61.97 193 GLU A N 1
ATOM 1581 C CA . GLU A 1 193 ? 18.924 -25.999 9.888 1.00 61.97 193 GLU A CA 1
ATOM 1582 C C . GLU A 1 193 ? 17.862 -27.097 9.884 1.00 61.97 193 GLU A C 1
ATOM 1584 O O . GLU A 1 193 ? 17.109 -27.273 10.841 1.00 61.97 193 GLU A O 1
ATOM 1589 N N . GLN A 1 194 ? 17.763 -27.818 8.772 1.00 60.53 194 GLN A N 1
ATOM 1590 C CA . GLN A 1 194 ? 17.044 -29.080 8.764 1.00 60.53 194 GLN A CA 1
ATOM 1591 C C . GLN A 1 194 ? 17.978 -30.186 9.260 1.00 60.53 194 GLN A C 1
ATOM 1593 O O . GLN A 1 194 ? 19.199 -30.085 9.139 1.00 60.53 194 GLN A O 1
ATOM 1598 N N . ASN A 1 195 ? 17.399 -31.252 9.826 1.00 60.84 195 ASN A N 1
ATOM 1599 C CA . ASN A 1 195 ? 18.129 -32.461 10.219 1.00 60.84 195 ASN A CA 1
ATOM 1600 C C . ASN A 1 195 ? 19.150 -32.864 9.138 1.00 60.84 195 ASN A C 1
ATOM 1602 O O . ASN A 1 195 ? 18.848 -32.718 7.955 1.00 60.84 195 ASN A O 1
ATOM 1606 N N . LYS A 1 196 ? 20.301 -33.422 9.559 1.00 61.38 196 LYS A N 1
ATOM 1607 C CA . LYS A 1 196 ? 21.558 -33.723 8.815 1.00 61.38 196 LYS A CA 1
ATOM 1608 C C . LYS A 1 196 ? 21.466 -34.306 7.383 1.00 61.38 196 LYS A C 1
ATOM 1610 O O . LYS A 1 196 ? 22.497 -34.484 6.744 1.00 61.38 196 LYS A O 1
ATOM 1615 N N . HIS A 1 197 ? 20.277 -34.621 6.881 1.00 60.25 197 HIS A N 1
ATOM 1616 C CA . HIS A 1 197 ? 20.005 -35.215 5.575 1.00 60.25 197 HIS A CA 1
ATOM 1617 C C . HIS A 1 197 ? 19.359 -34.268 4.549 1.00 60.25 197 HIS A C 1
ATOM 1619 O O . HIS A 1 197 ? 19.147 -34.694 3.418 1.00 60.25 197 HIS A O 1
ATOM 1625 N N . HIS A 1 198 ? 19.068 -33.008 4.892 1.00 59.06 198 HIS A N 1
ATOM 1626 C CA . HIS A 1 198 ? 18.510 -32.036 3.944 1.00 59.06 198 HIS A CA 1
ATOM 1627 C C . HIS A 1 198 ? 19.391 -30.793 3.826 1.00 59.06 198 HIS A C 1
ATOM 1629 O O . HIS A 1 198 ? 19.957 -30.317 4.810 1.00 59.06 198 HIS A O 1
ATOM 1635 N N . SER A 1 199 ? 19.503 -30.260 2.608 1.00 60.53 199 SER A N 1
ATOM 1636 C CA . SER A 1 199 ? 20.137 -28.964 2.378 1.00 60.53 199 SER A CA 1
ATOM 1637 C C . SER A 1 199 ? 19.372 -27.862 3.126 1.00 60.53 199 SER A C 1
ATOM 1639 O O . SER A 1 199 ? 18.141 -27.917 3.187 1.00 60.53 199 SER A O 1
ATOM 1641 N N . PRO A 1 200 ? 20.067 -26.856 3.686 1.00 60.94 200 PRO A N 1
ATOM 1642 C CA . PRO A 1 200 ? 19.416 -25.744 4.367 1.00 60.94 200 PRO A CA 1
ATOM 1643 C C . PRO A 1 200 ? 18.431 -25.033 3.432 1.00 60.94 200 PRO A C 1
ATOM 1645 O O . PRO A 1 200 ? 18.772 -24.697 2.296 1.00 60.94 200 PRO A O 1
ATOM 1648 N N . ILE A 1 201 ? 17.214 -24.784 3.920 1.00 66.50 201 ILE A N 1
ATOM 1649 C CA . ILE A 1 201 ? 16.220 -23.981 3.202 1.00 66.50 201 ILE A CA 1
ATOM 1650 C C . ILE A 1 201 ? 16.438 -22.523 3.603 1.00 66.50 201 ILE A C 1
ATOM 1652 O O . ILE A 1 201 ? 16.295 -22.161 4.774 1.00 66.50 201 ILE A O 1
ATOM 1656 N N . GLN A 1 202 ? 16.789 -21.687 2.626 1.00 72.94 202 GLN A N 1
ATOM 1657 C CA . GLN A 1 202 ? 16.853 -20.241 2.806 1.00 72.94 202 GLN A CA 1
ATOM 1658 C C . GLN A 1 202 ? 15.451 -19.657 2.630 1.00 72.94 202 GLN A C 1
ATOM 1660 O O . GLN A 1 202 ? 14.922 -19.608 1.519 1.00 72.94 202 GLN A O 1
ATOM 1665 N N . GLN A 1 203 ? 14.853 -19.203 3.727 1.00 84.06 203 GLN A N 1
ATOM 1666 C CA . GLN A 1 203 ? 13.623 -18.420 3.699 1.00 84.06 203 GLN A CA 1
ATOM 1667 C C . GLN A 1 203 ? 13.969 -16.933 3.795 1.00 84.06 203 GLN A C 1
ATOM 1669 O O . GLN A 1 203 ? 14.968 -16.563 4.400 1.00 84.06 203 GLN A O 1
ATOM 1674 N N . TRP A 1 204 ? 13.160 -16.063 3.200 1.00 90.50 204 TRP A N 1
ATOM 1675 C CA . TRP A 1 204 ? 13.328 -14.616 3.318 1.00 90.50 204 TRP A CA 1
ATOM 1676 C C . TRP A 1 204 ? 12.244 -14.044 4.214 1.00 90.50 204 TRP A C 1
ATOM 1678 O O . TRP A 1 204 ? 11.068 -14.208 3.911 1.00 90.50 204 TRP A O 1
ATOM 1688 N N . THR A 1 205 ? 12.638 -13.350 5.275 1.00 93.00 205 THR A N 1
ATOM 1689 C CA . THR A 1 205 ? 11.717 -12.712 6.216 1.00 93.00 205 THR A CA 1
ATOM 1690 C C . THR A 1 205 ? 11.650 -11.211 5.933 1.00 93.00 205 THR A C 1
ATOM 1692 O O . THR A 1 205 ? 12.700 -10.557 5.939 1.00 93.00 205 THR A O 1
ATOM 1695 N N . PRO A 1 206 ? 10.454 -10.644 5.691 1.00 95.62 206 PRO A N 1
ATOM 1696 C CA . PRO A 1 206 ? 10.297 -9.213 5.498 1.00 95.62 206 PRO A CA 1
ATOM 1697 C C . PRO A 1 206 ? 10.453 -8.462 6.824 1.00 95.62 206 PRO A C 1
ATOM 1699 O O . PRO A 1 206 ? 10.037 -8.930 7.885 1.00 95.62 206 PRO A O 1
ATOM 1702 N N . GLN A 1 207 ? 11.020 -7.266 6.747 1.00 95.75 207 GLN A N 1
ATOM 1703 C CA . GLN A 1 207 ? 11.203 -6.335 7.853 1.00 95.75 207 GLN A CA 1
ATOM 1704 C C . GLN A 1 207 ? 10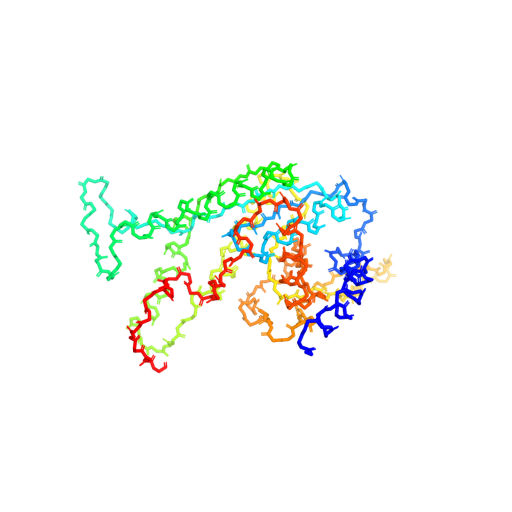.633 -4.982 7.442 1.00 95.75 207 GLN A C 1
ATOM 1706 O O . GLN A 1 207 ? 10.932 -4.494 6.354 1.00 95.75 207 GLN A O 1
ATOM 1711 N N . LEU A 1 208 ? 9.820 -4.373 8.304 1.00 97.12 208 LEU A N 1
ATOM 1712 C CA . LEU A 1 208 ? 9.366 -3.003 8.098 1.00 97.12 208 LEU A CA 1
ATOM 1713 C C . LEU A 1 208 ? 10.529 -2.048 8.385 1.00 97.12 208 LEU A C 1
ATOM 1715 O O . LEU A 1 208 ? 11.108 -2.086 9.469 1.00 97.12 208 LEU A O 1
ATOM 1719 N N . MET A 1 209 ? 10.858 -1.201 7.416 1.00 97.31 209 MET A N 1
ATOM 1720 C CA . MET A 1 209 ? 12.011 -0.307 7.461 1.00 97.31 209 MET A CA 1
ATOM 1721 C C . MET A 1 209 ? 11.576 1.147 7.249 1.00 97.31 209 MET A C 1
ATOM 1723 O O . MET A 1 209 ? 10.606 1.430 6.545 1.00 97.31 209 MET A O 1
ATOM 1727 N N . VAL A 1 210 ? 12.321 2.077 7.850 1.00 97.25 210 VAL A N 1
ATOM 1728 C CA . VAL A 1 210 ? 12.144 3.527 7.668 1.00 97.25 210 VAL A CA 1
ATOM 1729 C C . VAL A 1 210 ? 12.450 3.898 6.206 1.00 97.25 210 VAL A C 1
ATOM 1731 O O . VAL A 1 210 ? 13.435 3.396 5.653 1.00 97.25 210 VAL A O 1
ATOM 1734 N N . PRO A 1 211 ? 11.642 4.757 5.553 1.00 96.25 211 PRO A N 1
ATOM 1735 C CA . PRO A 1 211 ? 11.894 5.184 4.180 1.00 96.25 211 PRO A CA 1
ATOM 1736 C C . PRO A 1 211 ? 13.103 6.126 4.088 1.00 96.25 211 PRO A C 1
ATOM 1738 O O . PRO A 1 211 ? 13.608 6.656 5.075 1.00 96.25 211 PRO A O 1
ATOM 1741 N N . THR A 1 212 ? 13.535 6.424 2.863 1.00 94.25 212 THR A N 1
ATOM 1742 C CA . THR A 1 212 ? 14.617 7.395 2.615 1.00 94.25 212 THR A CA 1
ATOM 1743 C C . THR A 1 212 ? 14.238 8.820 3.040 1.00 94.25 212 THR A C 1
ATOM 1745 O O . THR A 1 212 ? 15.098 9.593 3.467 1.00 94.25 212 THR A O 1
ATOM 1748 N N . ASP A 1 213 ? 12.960 9.191 2.922 1.00 93.31 213 ASP A N 1
ATOM 1749 C CA . ASP A 1 213 ? 12.442 10.475 3.402 1.00 93.31 213 ASP A CA 1
ATOM 1750 C C . ASP A 1 213 ? 11.903 10.343 4.829 1.00 93.31 213 ASP A C 1
ATOM 1752 O O . ASP A 1 213 ? 10.705 10.184 5.052 1.00 93.31 213 ASP A O 1
ATOM 1756 N N . VAL A 1 214 ? 12.808 10.431 5.804 1.00 94.12 214 VAL A N 1
ATOM 1757 C CA . VAL A 1 214 ? 12.483 10.304 7.235 1.00 94.12 214 VAL A CA 1
ATOM 1758 C C . VAL A 1 214 ? 11.445 11.341 7.690 1.00 94.12 214 VAL A C 1
ATOM 1760 O O . VAL A 1 214 ? 10.676 11.084 8.608 1.00 94.12 214 VAL A O 1
ATOM 1763 N N . SER A 1 215 ? 11.356 12.502 7.026 1.00 92.94 215 SER A N 1
ATOM 1764 C CA . SER A 1 215 ? 10.360 13.532 7.367 1.00 92.94 215 SER A CA 1
ATOM 1765 C C . SER A 1 215 ? 8.919 13.116 7.054 1.00 92.94 215 SER A C 1
ATOM 1767 O O . SER A 1 215 ? 7.977 13.750 7.526 1.00 92.94 215 SER A O 1
ATOM 1769 N N . GLN A 1 216 ? 8.756 12.085 6.225 1.00 93.69 216 GLN A N 1
ATOM 1770 C CA . GLN A 1 216 ? 7.476 11.522 5.810 1.00 93.69 216 GLN A CA 1
ATOM 1771 C C . GLN A 1 216 ? 7.272 10.106 6.341 1.00 93.69 216 GLN A C 1
ATOM 1773 O O . GLN A 1 216 ? 6.316 9.462 5.928 1.00 93.69 216 GLN A O 1
ATOM 1778 N N . ASP A 1 217 ? 8.151 9.622 7.220 1.00 94.75 217 ASP A N 1
ATOM 1779 C CA . ASP A 1 217 ? 8.113 8.262 7.747 1.00 94.75 217 ASP A CA 1
ATOM 1780 C C . ASP A 1 217 ? 6.740 7.908 8.339 1.00 94.75 217 ASP A C 1
ATOM 1782 O O . ASP A 1 217 ? 6.222 8.578 9.235 1.00 94.75 217 ASP A O 1
ATOM 1786 N N . GLN A 1 218 ? 6.151 6.834 7.815 1.00 95.19 218 GLN A N 1
ATOM 1787 C CA . GLN A 1 218 ? 4.859 6.302 8.240 1.00 95.19 218 GLN A CA 1
ATOM 1788 C C . GLN A 1 218 ? 4.977 4.945 8.944 1.00 95.19 218 GLN A C 1
ATOM 1790 O O . GLN A 1 218 ? 3.955 4.346 9.285 1.00 95.19 218 GLN A O 1
ATOM 1795 N N . THR A 1 219 ? 6.191 4.464 9.234 1.00 95.12 219 THR A N 1
ATOM 1796 C CA . THR A 1 219 ? 6.409 3.193 9.944 1.00 95.12 219 THR A CA 1
ATOM 1797 C C . THR A 1 219 ? 5.768 3.167 11.331 1.00 95.12 219 THR A C 1
ATOM 1799 O O . THR A 1 219 ? 5.322 2.109 11.767 1.00 95.12 219 THR A O 1
ATOM 1802 N N . TYR A 1 220 ? 5.606 4.321 11.991 1.00 94.88 220 TYR A N 1
ATOM 1803 C CA . TYR A 1 220 ? 4.855 4.433 13.247 1.00 94.88 220 TYR A CA 1
ATOM 1804 C C . TYR A 1 220 ? 3.410 3.921 13.116 1.00 94.88 220 TYR A C 1
ATOM 1806 O O . TYR A 1 220 ? 2.960 3.113 13.932 1.00 94.88 220 TYR A O 1
ATOM 1814 N N . PHE A 1 221 ? 2.696 4.330 12.062 1.00 92.06 221 PHE A N 1
ATOM 1815 C CA . PHE A 1 221 ? 1.317 3.890 11.811 1.00 92.06 221 PHE A CA 1
ATOM 1816 C C . PHE A 1 221 ? 1.242 2.416 11.400 1.00 92.06 221 PHE A C 1
ATOM 1818 O O . PHE A 1 221 ? 0.240 1.747 11.640 1.00 92.06 221 PHE A O 1
ATOM 1825 N N . LEU A 1 222 ? 2.328 1.904 10.825 1.00 94.19 222 LEU A N 1
ATOM 1826 C CA . LEU A 1 222 ? 2.477 0.520 10.390 1.00 94.19 222 LEU A CA 1
ATOM 1827 C C . LEU A 1 222 ? 3.077 -0.392 11.473 1.00 94.19 222 LEU A C 1
ATOM 1829 O O . LEU A 1 222 ? 3.229 -1.586 11.251 1.00 94.19 222 LEU A O 1
ATOM 1833 N N . SER A 1 223 ? 3.393 0.130 12.659 1.00 94.19 223 SER A N 1
ATOM 1834 C CA . SER A 1 223 ? 4.160 -0.583 13.693 1.00 94.19 223 SER A CA 1
ATOM 1835 C C . SER A 1 223 ? 3.510 -1.871 14.212 1.00 94.19 223 SER A C 1
ATOM 1837 O O . SER A 1 223 ? 4.203 -2.729 14.753 1.00 94.19 223 SER A O 1
ATOM 1839 N N . GLN A 1 224 ? 2.192 -2.023 14.050 1.00 93.81 224 GLN A N 1
ATOM 1840 C CA . GLN A 1 224 ? 1.446 -3.204 14.498 1.00 93.81 224 GLN A CA 1
ATOM 1841 C C . GLN A 1 224 ? 1.045 -4.162 13.370 1.00 93.81 224 GLN A C 1
ATOM 1843 O O . GLN A 1 224 ? 0.301 -5.113 13.630 1.00 93.81 224 GLN A O 1
ATOM 1848 N N . ILE A 1 225 ? 1.487 -3.933 12.128 1.00 92.81 225 ILE A N 1
ATOM 1849 C CA . ILE A 1 225 ? 1.203 -4.875 11.040 1.00 92.81 225 ILE A CA 1
ATOM 1850 C C . ILE A 1 225 ? 1.954 -6.184 11.280 1.00 92.81 225 ILE A C 1
ATOM 1852 O O . ILE A 1 225 ? 3.108 -6.203 11.712 1.00 92.81 225 ILE A O 1
ATOM 1856 N N . HIS A 1 226 ? 1.297 -7.301 10.989 1.00 92.25 226 HIS A N 1
ATOM 1857 C CA . HIS A 1 226 ? 1.944 -8.599 11.091 1.00 92.25 226 HIS A CA 1
ATOM 1858 C C . HIS A 1 226 ? 2.906 -8.796 9.911 1.00 92.25 226 HIS A C 1
ATOM 1860 O O . HIS A 1 226 ? 2.563 -8.492 8.768 1.00 92.25 226 HIS A O 1
ATOM 1866 N N . TYR A 1 227 ? 4.101 -9.342 10.159 1.00 90.56 227 TYR A N 1
ATOM 1867 C CA . TYR A 1 227 ? 5.126 -9.509 9.118 1.00 90.56 227 TYR A CA 1
ATOM 1868 C C . TYR A 1 227 ? 4.639 -10.358 7.930 1.00 90.56 227 TYR A C 1
ATOM 1870 O O . TYR A 1 227 ? 5.093 -10.165 6.806 1.00 90.56 227 TYR A O 1
ATOM 1878 N N . SER A 1 228 ? 3.683 -11.273 8.144 1.00 92.50 228 SER A N 1
ATOM 1879 C CA . SER A 1 228 ? 3.100 -12.076 7.060 1.00 92.50 228 SER A CA 1
ATOM 1880 C C . SER A 1 228 ? 2.429 -11.216 5.983 1.00 92.50 228 SER A C 1
ATOM 1882 O O . SER A 1 228 ? 2.478 -11.562 4.809 1.00 92.50 228 SER A O 1
ATOM 1884 N N . SER A 1 229 ? 1.826 -10.088 6.368 1.00 92.88 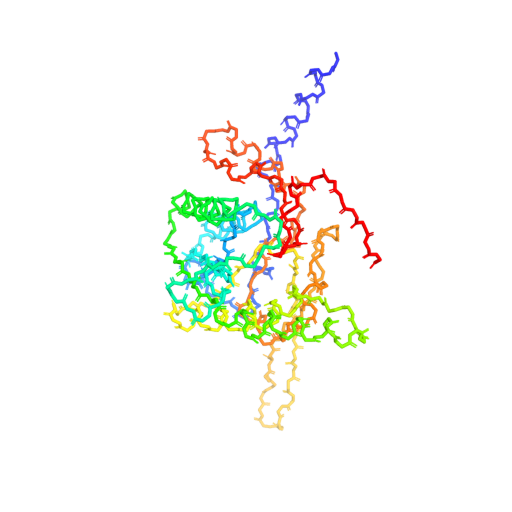229 SER A N 1
ATOM 1885 C CA . SER A 1 229 ? 1.164 -9.157 5.447 1.00 92.88 229 SER A CA 1
ATOM 1886 C C . SER A 1 229 ? 2.166 -8.453 4.529 1.00 92.88 229 SER A C 1
ATOM 1888 O O . SER A 1 229 ? 1.845 -8.130 3.385 1.00 92.88 229 SER A O 1
ATOM 1890 N N . LEU A 1 230 ? 3.408 -8.268 4.991 1.00 95.38 230 LEU A N 1
ATOM 1891 C CA . LEU A 1 230 ? 4.477 -7.642 4.211 1.00 95.38 230 LEU A CA 1
ATOM 1892 C C . LEU A 1 230 ? 4.962 -8.510 3.046 1.00 95.38 230 LEU A C 1
ATOM 1894 O O . LEU A 1 230 ? 5.471 -7.958 2.077 1.00 95.38 230 LEU A O 1
ATOM 1898 N N . TYR A 1 231 ? 4.770 -9.835 3.089 1.00 94.75 231 TYR A N 1
ATOM 1899 C CA . TYR A 1 231 ? 5.148 -10.707 1.966 1.00 94.75 231 TYR A CA 1
ATOM 1900 C C . TYR A 1 231 ? 4.442 -10.337 0.663 1.00 94.75 231 TYR A C 1
ATOM 1902 O O . TYR A 1 231 ? 4.999 -10.506 -0.416 1.00 94.75 231 TYR A O 1
ATOM 1910 N N . TYR A 1 232 ? 3.225 -9.815 0.786 1.00 95.25 232 TYR A N 1
ATOM 1911 C CA . TYR A 1 232 ? 2.350 -9.489 -0.329 1.00 95.25 232 TYR A CA 1
ATOM 1912 C C . TYR A 1 232 ? 2.165 -7.980 -0.477 1.00 95.25 232 TYR A C 1
ATOM 1914 O O . TYR A 1 232 ? 1.155 -7.547 -1.031 1.00 95.25 232 TYR A O 1
ATOM 1922 N N . HIS A 1 233 ? 3.067 -7.167 0.082 1.00 96.00 233 HIS A N 1
ATOM 1923 C CA . HIS A 1 233 ? 2.930 -5.715 0.065 1.00 96.00 233 HIS A CA 1
ATOM 1924 C C . HIS A 1 233 ? 4.093 -5.019 -0.635 1.00 96.00 233 HIS A C 1
ATOM 1926 O O . HIS A 1 233 ? 5.227 -5.483 -0.582 1.00 96.00 233 HIS A O 1
ATOM 1932 N N . ILE A 1 234 ? 3.806 -3.884 -1.270 1.00 97.12 234 ILE A N 1
ATOM 1933 C CA . ILE A 1 234 ? 4.794 -3.039 -1.946 1.00 97.12 234 ILE A CA 1
ATOM 1934 C C . ILE A 1 234 ? 4.602 -1.587 -1.495 1.00 97.12 234 ILE A C 1
ATOM 1936 O O . ILE A 1 234 ? 3.478 -1.080 -1.475 1.00 97.12 234 ILE A O 1
ATOM 1940 N N . PHE A 1 235 ? 5.705 -0.900 -1.186 1.00 97.31 235 PHE A N 1
ATOM 1941 C CA . PHE A 1 235 ? 5.735 0.538 -0.897 1.00 97.31 235 PHE A CA 1
ATOM 1942 C C . PHE A 1 235 ? 6.532 1.279 -1.980 1.00 97.31 235 PHE A C 1
ATOM 1944 O O . PHE A 1 235 ? 7.749 1.435 -1.859 1.00 97.31 235 PHE A O 1
ATOM 1951 N N . PRO A 1 236 ? 5.884 1.757 -3.061 1.00 96.81 236 PRO A N 1
ATOM 1952 C CA . PRO A 1 236 ? 6.599 2.318 -4.209 1.00 96.81 236 PRO A CA 1
ATOM 1953 C C . PRO A 1 236 ? 7.354 3.618 -3.921 1.00 96.81 236 PRO A C 1
ATOM 1955 O O . PRO A 1 236 ? 8.168 4.048 -4.733 1.00 96.81 236 PRO A O 1
ATOM 1958 N N . LEU A 1 237 ? 7.076 4.270 -2.790 1.00 95.56 237 LEU A N 1
ATOM 1959 C CA . LEU A 1 237 ? 7.658 5.564 -2.431 1.00 95.56 237 LEU A CA 1
ATOM 1960 C C . LEU A 1 237 ? 8.879 5.443 -1.509 1.00 95.56 237 LEU A C 1
ATOM 1962 O O . LEU A 1 237 ? 9.445 6.463 -1.121 1.00 95.56 237 LEU A O 1
ATOM 1966 N N . SER A 1 238 ? 9.313 4.222 -1.175 1.00 94.56 238 SER A N 1
ATOM 1967 C CA . SER A 1 238 ? 10.304 3.953 -0.124 1.00 94.56 238 SER A CA 1
ATOM 1968 C C . SER A 1 238 ? 11.641 4.686 -0.297 1.00 94.56 238 SER A C 1
ATOM 1970 O O . SER A 1 238 ? 12.245 5.131 0.683 1.00 94.56 238 SER A O 1
ATOM 1972 N N . THR A 1 239 ? 12.099 4.872 -1.539 1.00 94.19 239 THR A N 1
ATOM 1973 C CA . THR A 1 239 ? 13.371 5.548 -1.854 1.00 94.19 239 THR A CA 1
ATOM 1974 C C . THR A 1 239 ? 13.211 6.997 -2.306 1.00 94.19 239 THR A C 1
ATOM 1976 O O . THR A 1 239 ? 14.196 7.647 -2.664 1.00 94.19 239 THR A O 1
ATOM 1979 N N . LEU A 1 240 ? 11.982 7.512 -2.348 1.00 91.94 240 LEU A N 1
ATOM 1980 C CA . LEU A 1 240 ? 11.676 8.797 -2.962 1.00 91.94 240 LEU A CA 1
ATOM 1981 C C . LEU A 1 240 ? 11.436 9.869 -1.906 1.00 91.94 240 LEU A C 1
ATOM 1983 O O . LEU A 1 240 ? 10.747 9.659 -0.912 1.00 91.94 240 LEU A O 1
ATOM 1987 N N . ARG A 1 241 ? 11.983 11.062 -2.157 1.00 91.12 241 ARG A N 1
ATOM 1988 C CA . ARG A 1 241 ? 11.664 12.249 -1.361 1.00 91.12 241 ARG A CA 1
ATOM 1989 C C . ARG A 1 241 ? 10.402 12.901 -1.878 1.00 91.12 241 ARG A C 1
ATOM 1991 O O . ARG A 1 241 ? 10.284 13.189 -3.071 1.00 91.12 241 ARG A O 1
ATOM 1998 N N . LYS A 1 242 ? 9.504 13.244 -0.968 1.00 88.31 242 LYS A N 1
ATOM 1999 C CA . LYS A 1 242 ? 8.203 13.826 -1.301 1.00 88.31 242 LYS A CA 1
ATOM 2000 C C . LYS A 1 242 ? 8.301 15.161 -2.020 1.00 88.31 242 LYS A C 1
ATOM 2002 O O . LYS A 1 242 ? 7.500 15.464 -2.903 1.00 88.31 242 LYS A O 1
ATOM 2007 N N . ALA A 1 243 ? 9.326 15.947 -1.691 1.00 86.81 243 ALA A N 1
ATOM 2008 C CA . ALA A 1 243 ? 9.636 17.176 -2.410 1.00 86.81 243 ALA A CA 1
ATOM 2009 C C . ALA A 1 243 ? 9.856 16.914 -3.911 1.00 86.81 243 ALA A C 1
ATOM 2011 O O . ALA A 1 243 ? 9.296 17.632 -4.739 1.00 86.81 243 ALA A O 1
ATOM 2012 N N . HIS A 1 244 ? 10.600 15.858 -4.264 1.00 87.12 244 HIS A N 1
ATOM 2013 C CA . HIS A 1 244 ? 10.843 15.481 -5.658 1.00 87.12 244 HIS A CA 1
ATOM 2014 C C . HIS A 1 244 ? 9.569 14.988 -6.343 1.00 87.12 244 HIS A C 1
ATOM 2016 O O . HIS A 1 244 ? 9.316 15.381 -7.476 1.00 87.12 244 HIS A O 1
ATOM 2022 N N . ILE A 1 245 ? 8.731 14.217 -5.642 1.00 86.12 245 ILE A N 1
ATOM 2023 C CA . ILE A 1 245 ? 7.429 13.765 -6.158 1.00 86.12 245 ILE A CA 1
ATOM 2024 C C . ILE A 1 245 ? 6.553 14.970 -6.514 1.00 86.12 245 ILE A C 1
ATOM 2026 O O . ILE A 1 245 ? 6.066 15.082 -7.636 1.00 86.12 245 ILE A O 1
ATOM 2030 N N . ARG A 1 246 ? 6.393 15.924 -5.590 1.00 82.25 246 ARG A N 1
ATOM 2031 C CA . ARG A 1 246 ? 5.586 17.132 -5.824 1.00 82.25 246 ARG A CA 1
ATOM 2032 C C . ARG A 1 246 ? 6.132 17.984 -6.972 1.00 82.25 246 ARG A C 1
ATOM 2034 O O . ARG A 1 246 ? 5.348 18.495 -7.770 1.00 82.25 246 ARG A O 1
ATOM 2041 N N . LEU A 1 247 ? 7.455 18.138 -7.060 1.00 82.19 247 LEU A N 1
ATOM 2042 C CA . LEU A 1 247 ? 8.117 18.833 -8.168 1.00 82.19 247 LEU A CA 1
ATOM 2043 C C . LEU A 1 247 ? 7.826 18.133 -9.499 1.00 82.19 247 LEU A C 1
ATOM 2045 O O . LEU A 1 247 ? 7.283 18.768 -10.404 1.00 82.19 247 LEU A O 1
ATOM 2049 N N . PHE A 1 248 ? 8.103 16.830 -9.589 1.00 80.50 248 PHE A N 1
ATOM 2050 C CA . PHE A 1 248 ? 7.841 16.016 -10.775 1.00 80.50 248 PHE A CA 1
ATOM 2051 C C . PHE A 1 248 ? 6.384 16.149 -11.220 1.00 80.50 248 PHE A C 1
ATOM 2053 O O . PHE A 1 248 ? 6.113 16.501 -12.366 1.00 80.50 248 PHE A O 1
ATOM 2060 N N . MET A 1 249 ? 5.438 15.970 -10.296 1.00 74.88 249 MET A N 1
ATOM 2061 C CA . MET A 1 249 ? 4.011 16.024 -10.607 1.00 74.88 249 MET A CA 1
ATOM 2062 C C . MET A 1 249 ? 3.561 17.415 -11.050 1.00 74.88 249 MET A C 1
ATOM 2064 O O . MET A 1 249 ? 2.782 17.531 -11.994 1.00 74.88 249 MET A O 1
ATOM 2068 N N . LYS A 1 250 ? 4.088 18.490 -10.451 1.00 72.81 250 LYS A N 1
ATOM 2069 C CA . LYS A 1 250 ? 3.790 19.863 -10.883 1.00 72.81 250 LYS A CA 1
ATOM 2070 C C . LYS A 1 250 ? 4.245 20.120 -12.322 1.00 72.81 250 LYS A C 1
ATOM 2072 O O . LYS A 1 250 ? 3.492 20.733 -13.078 1.00 72.81 250 LYS A O 1
ATOM 2077 N N . HIS A 1 251 ? 5.436 19.652 -12.693 1.00 69.06 251 HIS A N 1
ATOM 2078 C CA . HIS A 1 251 ? 5.961 19.778 -14.055 1.00 69.06 251 HIS A CA 1
ATOM 2079 C C . HIS A 1 251 ? 5.190 18.898 -15.046 1.00 69.06 251 HIS A C 1
ATOM 2081 O O . HIS A 1 251 ? 4.734 19.391 -16.075 1.00 69.06 251 HIS A O 1
ATOM 2087 N N . HIS A 1 252 ? 4.953 17.633 -14.701 1.00 67.50 252 HIS A N 1
ATOM 2088 C CA . HIS A 1 252 ? 4.220 16.694 -15.549 1.00 67.50 252 HIS A CA 1
ATOM 2089 C C . HIS A 1 252 ? 2.771 17.149 -15.807 1.00 67.50 252 HIS A C 1
ATOM 2091 O O . HIS A 1 252 ? 2.256 16.990 -16.913 1.00 67.50 252 HIS A O 1
ATOM 2097 N N . CYS A 1 253 ? 2.119 17.775 -14.820 1.00 59.75 253 CYS A N 1
ATOM 2098 C CA . CYS A 1 253 ? 0.779 18.350 -14.981 1.00 59.75 253 CYS A CA 1
ATOM 2099 C C . CYS A 1 253 ? 0.759 19.665 -15.772 1.00 59.75 253 CYS A C 1
ATOM 2101 O O . CYS A 1 253 ? -0.270 20.020 -16.341 1.00 59.75 253 CYS A O 1
ATOM 2103 N N . ALA A 1 254 ? 1.851 20.436 -15.765 1.00 51.28 254 ALA A N 1
ATOM 2104 C CA . ALA A 1 254 ? 1.933 21.693 -16.510 1.00 51.28 254 ALA A CA 1
ATOM 2105 C C . ALA A 1 254 ? 2.009 21.464 -18.030 1.00 51.28 254 ALA A C 1
ATOM 2107 O O . ALA A 1 254 ? 1.579 22.325 -18.791 1.00 51.28 254 ALA A O 1
ATOM 2108 N N . ASN A 1 255 ? 2.465 20.285 -18.459 1.00 50.72 255 ASN A N 1
ATOM 2109 C CA . ASN A 1 255 ? 2.637 19.911 -19.865 1.00 50.72 255 ASN A CA 1
ATOM 2110 C C . ASN A 1 255 ? 1.368 19.323 -20.524 1.00 50.72 255 ASN A C 1
ATOM 2112 O O . ASN A 1 255 ? 1.464 18.626 -21.527 1.00 50.72 255 ASN A O 1
ATOM 2116 N N . GLY A 1 256 ? 0.173 19.591 -19.980 1.00 43.41 256 GLY A N 1
ATOM 2117 C CA . GLY A 1 256 ? -1.113 19.239 -20.610 1.00 43.41 256 GLY A CA 1
ATOM 2118 C C . GLY A 1 256 ? -1.775 17.942 -20.124 1.00 43.41 256 GLY A C 1
ATOM 2119 O O . GLY A 1 256 ? -2.934 17.693 -20.452 1.00 43.41 256 GLY A O 1
ATOM 2120 N N . HIS A 1 257 ? -1.112 17.146 -19.282 1.00 52.25 257 HIS A N 1
ATOM 2121 C CA . HIS A 1 257 ? -1.708 15.953 -18.669 1.00 52.25 257 HIS A CA 1
ATOM 2122 C C . HIS A 1 257 ? -2.438 16.337 -17.372 1.00 52.25 257 HIS A C 1
ATOM 2124 O O . HIS A 1 257 ? -1.841 16.544 -16.316 1.00 52.25 257 HIS A O 1
ATOM 2130 N N . THR A 1 258 ? -3.752 16.521 -17.474 1.00 47.03 258 THR A N 1
ATOM 2131 C CA . THR A 1 258 ? -4.572 17.175 -16.447 1.00 47.03 258 THR A CA 1
ATOM 2132 C C . THR A 1 258 ? -5.013 16.191 -15.363 1.00 47.03 258 THR A C 1
ATOM 2134 O O . THR A 1 258 ? -6.108 15.645 -15.418 1.00 47.03 258 THR A O 1
ATOM 2137 N N . LEU A 1 259 ? -4.197 16.008 -14.326 1.00 52.00 259 LEU A N 1
ATOM 2138 C CA . LEU A 1 259 ? -4.642 15.419 -13.059 1.00 52.00 259 LEU A CA 1
ATOM 2139 C C . LEU A 1 259 ? -4.665 16.524 -11.989 1.00 52.00 259 LEU A C 1
ATOM 2141 O O . LEU A 1 259 ? -3.706 16.737 -11.249 1.00 52.00 259 LEU A O 1
ATOM 2145 N N . GLN A 1 260 ? -5.767 17.283 -11.922 1.00 49.72 260 GLN A N 1
ATOM 2146 C CA . GLN A 1 260 ? -5.966 18.334 -10.905 1.00 49.72 260 GLN A CA 1
ATOM 2147 C C . GLN A 1 260 ? -5.923 17.787 -9.466 1.00 49.72 260 GLN A C 1
ATOM 2149 O O . GLN A 1 260 ? -5.538 18.517 -8.549 1.00 49.72 260 GLN A O 1
ATOM 2154 N N . SER A 1 261 ? -6.235 16.499 -9.285 1.00 49.88 261 SER A N 1
ATOM 2155 C CA . SER A 1 261 ? -6.084 15.744 -8.033 1.00 49.88 261 SER A CA 1
ATOM 2156 C C . SER A 1 261 ? -4.667 15.829 -7.450 1.00 49.88 261 SER A C 1
ATOM 2158 O O . SER A 1 261 ? -4.488 15.840 -6.233 1.00 49.88 261 SER A O 1
ATOM 2160 N N . LEU A 1 262 ? -3.652 16.030 -8.300 1.00 49.53 262 LEU A N 1
ATOM 2161 C CA . LEU A 1 262 ? -2.245 16.111 -7.902 1.00 49.53 262 LEU A CA 1
ATOM 2162 C C . LEU A 1 262 ? -1.828 17.453 -7.288 1.00 49.53 262 LEU A C 1
ATOM 2164 O O . LEU A 1 262 ? -0.690 17.612 -6.848 1.00 49.53 262 LEU A O 1
ATOM 2168 N N . ARG A 1 263 ? -2.730 18.440 -7.264 1.00 47.28 263 ARG A N 1
ATOM 2169 C CA . ARG A 1 263 ? -2.500 19.746 -6.625 1.00 47.28 263 ARG A CA 1
ATOM 2170 C C . ARG A 1 263 ? -3.116 19.845 -5.228 1.00 47.28 263 ARG A C 1
ATOM 2172 O O . ARG A 1 263 ? -3.032 20.910 -4.615 1.00 47.28 263 ARG A O 1
ATOM 2179 N N . LYS A 1 264 ? -3.761 18.785 -4.727 1.00 52.00 264 LYS A N 1
ATOM 2180 C CA . LYS A 1 264 ? -4.445 18.825 -3.432 1.00 52.00 264 LYS A CA 1
ATOM 2181 C C . LYS A 1 264 ? -3.429 18.941 -2.280 1.00 52.00 264 LYS A C 1
ATOM 2183 O O . LYS A 1 264 ? -2.454 18.189 -2.259 1.00 52.00 264 LYS A O 1
ATOM 2188 N N . PRO A 1 265 ? -3.638 19.859 -1.313 1.00 42.44 265 PRO A N 1
ATOM 2189 C CA . PRO A 1 265 ? -2.918 19.801 -0.049 1.00 42.44 265 PRO A CA 1
ATOM 2190 C C . PRO A 1 265 ? -3.272 18.487 0.651 1.00 42.44 265 PRO A C 1
ATOM 2192 O O . PRO A 1 265 ? -4.416 18.038 0.585 1.00 42.44 265 PRO A O 1
ATOM 2195 N N . GLU A 1 266 ? -2.289 17.859 1.284 1.00 48.16 266 GLU A N 1
ATOM 2196 C CA . GLU A 1 266 ? -2.483 16.566 1.933 1.00 48.16 266 GLU A CA 1
ATOM 2197 C C . GLU A 1 266 ? -3.522 16.599 3.041 1.00 48.16 266 GLU A C 1
ATOM 2199 O O . GLU A 1 266 ? -3.477 17.436 3.944 1.00 48.16 266 GLU A O 1
ATOM 2204 N N . ASN A 1 267 ? -4.363 15.571 3.032 1.00 43.94 267 ASN A N 1
ATOM 2205 C CA . ASN A 1 267 ? -5.052 15.116 4.223 1.00 43.94 267 ASN A CA 1
ATOM 2206 C C . ASN A 1 267 ? -4.088 14.179 4.960 1.00 43.94 267 ASN A C 1
ATOM 2208 O O . ASN A 1 267 ? -4.147 12.961 4.828 1.00 43.94 267 ASN A O 1
ATOM 2212 N N . MET A 1 268 ? -3.121 14.757 5.670 1.00 30.38 268 MET A N 1
ATOM 2213 C CA . MET A 1 268 ? -2.253 13.982 6.551 1.00 30.38 268 MET A CA 1
ATOM 2214 C C . MET A 1 268 ? -3.097 13.491 7.731 1.00 30.38 268 MET A C 1
ATOM 2216 O O . MET A 1 268 ? -3.546 14.321 8.521 1.00 30.38 268 MET A O 1
ATOM 2220 N N . PHE A 1 269 ? -3.319 12.173 7.777 1.00 38.03 269 PHE A N 1
ATOM 2221 C CA . PHE A 1 269 ? -3.830 11.384 8.904 1.00 38.03 269 PHE A CA 1
ATOM 2222 C C . PHE A 1 269 ? -4.812 12.119 9.822 1.00 38.03 269 PHE A C 1
ATOM 2224 O O . PHE A 1 269 ? -4.441 12.738 10.817 1.00 38.03 269 PHE A O 1
ATOM 2231 N N . GLN A 1 270 ? -6.085 12.033 9.438 1.00 34.62 270 GLN A N 1
ATOM 2232 C CA . GLN A 1 270 ? -7.249 12.212 10.299 1.00 34.62 270 GLN A CA 1
ATOM 2233 C C . GLN A 1 270 ? -8.459 11.651 9.544 1.00 34.62 270 GLN A C 1
ATOM 2235 O O . GLN A 1 270 ? -9.278 12.389 9.002 1.00 34.62 270 GLN A O 1
ATOM 2240 N N . PHE A 1 271 ? -8.555 10.317 9.482 1.00 36.31 271 PHE A N 1
ATOM 2241 C CA . PHE A 1 271 ? -9.660 9.618 8.809 1.00 36.31 271 PHE A CA 1
ATOM 2242 C C . PHE A 1 271 ? -11.039 10.011 9.384 1.00 36.31 271 PHE A C 1
ATOM 2244 O O . PHE A 1 271 ? -12.052 9.952 8.694 1.00 36.31 271 PHE A O 1
ATOM 2251 N N . LEU A 1 272 ? -11.072 10.498 10.631 1.00 32.06 272 LEU A N 1
ATOM 2252 C CA . LEU A 1 272 ? -12.285 10.934 11.328 1.00 32.06 272 LEU A CA 1
ATOM 2253 C C . LEU A 1 272 ? -12.501 12.457 11.346 1.00 32.06 272 LEU A C 1
ATOM 2255 O O . LEU A 1 272 ? -13.601 12.900 11.674 1.00 32.06 272 LEU A O 1
ATOM 2259 N N . TRP A 1 273 ? -11.492 13.274 11.017 1.00 32.97 273 TRP A N 1
ATOM 2260 C CA . TRP A 1 273 ? -11.571 14.725 11.224 1.00 32.97 273 TRP A CA 1
ATOM 2261 C C . TRP A 1 273 ? -11.105 15.514 10.002 1.00 32.97 273 TRP A C 1
ATOM 2263 O O . TRP A 1 273 ? -9.920 15.730 9.761 1.00 32.97 273 TRP A O 1
ATOM 2273 N N . ASN A 1 274 ? -12.072 15.982 9.218 1.00 34.72 274 ASN A N 1
ATOM 2274 C CA . ASN A 1 274 ? -11.821 16.804 8.043 1.00 34.72 274 ASN A CA 1
ATOM 2275 C C . ASN A 1 274 ? -11.132 18.123 8.456 1.00 34.72 274 ASN A C 1
ATOM 2277 O O . ASN A 1 274 ? -11.743 19.003 9.062 1.00 34.72 274 ASN A O 1
ATOM 2281 N N . LYS A 1 275 ? -9.845 18.275 8.127 1.00 32.03 275 LYS A N 1
ATOM 2282 C CA . LYS A 1 275 ? -8.966 19.378 8.565 1.00 32.03 275 LYS A CA 1
ATOM 2283 C C . LYS A 1 275 ? -9.227 20.725 7.864 1.00 32.03 275 LYS A C 1
ATOM 2285 O O . LYS A 1 275 ? -8.319 21.543 7.740 1.00 32.03 275 LYS A O 1
ATOM 2290 N N . ARG A 1 276 ? -10.448 20.977 7.374 1.00 29.31 276 ARG A N 1
ATOM 2291 C CA . ARG A 1 276 ? -10.788 22.194 6.605 1.00 29.31 276 ARG A CA 1
ATOM 2292 C C . ARG A 1 276 ? -11.534 23.290 7.363 1.00 29.31 276 ARG A C 1
ATOM 2294 O O . ARG A 1 276 ? -11.735 24.353 6.786 1.00 29.31 276 ARG A O 1
ATOM 2301 N N . SER A 1 277 ? -11.851 23.124 8.646 1.00 25.64 277 SER A N 1
ATOM 2302 C CA . SER A 1 277 ? -12.257 24.259 9.487 1.00 25.64 277 SER A CA 1
ATOM 2303 C C . SER A 1 277 ? -11.106 24.683 10.395 1.00 25.64 277 SER A C 1
ATOM 2305 O O . SER A 1 277 ? -10.950 24.212 11.521 1.00 25.64 277 SER A O 1
ATOM 2307 N N . SER A 1 278 ? -10.281 25.591 9.885 1.00 28.30 278 SER A N 1
ATOM 2308 C CA . SER A 1 278 ? -9.389 26.420 10.683 1.00 28.30 278 SER A CA 1
ATOM 2309 C C . SER A 1 278 ? -10.207 27.201 11.719 1.00 28.30 278 SER A C 1
ATOM 2311 O O . SER A 1 278 ? -10.825 28.210 11.391 1.00 28.30 278 SER A O 1
ATOM 2313 N N . LYS A 1 279 ? -10.239 26.672 12.949 1.00 23.98 279 LYS A N 1
ATOM 2314 C CA . LYS A 1 279 ? -10.456 27.309 14.266 1.00 23.98 279 LYS A CA 1
ATOM 2315 C C . LYS A 1 279 ? -11.023 26.242 15.205 1.00 23.98 279 LYS A C 1
ATOM 2317 O O . LYS A 1 279 ? -12.192 25.895 15.090 1.00 23.98 279 LYS A O 1
ATOM 2322 N N . GLY A 1 280 ? -10.220 25.755 16.149 1.00 22.30 280 GLY A N 1
ATOM 2323 C CA . GLY A 1 280 ? -10.770 25.024 17.291 1.00 22.30 280 GLY A CA 1
ATOM 2324 C C . GLY A 1 280 ? -9.867 23.953 17.886 1.00 22.30 280 GLY A C 1
ATOM 2325 O O . GLY A 1 280 ? -9.815 22.845 17.375 1.00 22.30 280 GLY A O 1
ATOM 2326 N N . VAL A 1 281 ? -9.264 24.329 19.016 1.00 20.92 281 VAL A N 1
ATOM 2327 C CA . VAL A 1 281 ? -9.029 23.512 20.217 1.00 20.92 281 VAL A CA 1
ATOM 2328 C C . VAL A 1 281 ? -8.067 22.324 20.077 1.00 20.92 281 VAL A C 1
ATOM 2330 O O . VAL A 1 281 ? -8.446 21.206 19.750 1.00 20.92 281 VAL A O 1
ATOM 2333 N N . PHE A 1 282 ? -6.811 22.582 20.458 1.00 20.33 282 PHE A N 1
ATOM 2334 C CA . PHE A 1 282 ? -5.970 21.575 21.101 1.00 20.33 282 PHE A CA 1
ATOM 2335 C C . PHE A 1 282 ? -6.666 21.115 22.387 1.00 20.33 282 PHE A C 1
ATOM 2337 O O . PHE A 1 282 ? -6.945 21.936 23.260 1.00 20.33 282 PHE A O 1
ATOM 2344 N N . LEU A 1 283 ? -6.908 19.818 22.516 1.00 21.02 283 LEU A N 1
ATOM 2345 C CA . LEU A 1 283 ? -7.049 19.166 23.810 1.00 21.02 283 LEU A CA 1
ATOM 2346 C C . LEU A 1 283 ? -6.008 18.049 23.833 1.00 21.02 283 LEU A C 1
ATOM 2348 O O . LEU A 1 283 ? -6.203 17.040 23.166 1.00 21.02 283 LEU A O 1
ATOM 2352 N N . LEU A 1 284 ? -4.914 18.365 24.539 1.00 26.64 284 LEU A N 1
ATOM 2353 C CA . LEU A 1 284 ? -3.816 17.534 25.060 1.00 26.64 284 LEU A CA 1
ATOM 2354 C C . LEU A 1 284 ? -3.304 16.395 24.166 1.00 26.64 284 LEU A C 1
ATOM 2356 O O . LEU A 1 284 ? -3.936 15.320 24.125 1.00 26.64 284 LEU A O 1
#

Organism: Reticulomyxa filosa (NCBI:txid46433)

Radius of gyration: 21.33 Å; chains: 1; bounding box: 58×75×51 Å